Protein 6MDW (pdb70)

Radius of gyration: 16.69 Å; Cα contacts (8 Å, |Δi|>4): 439; chains: 1; bounding box: 33×32×51 Å

Solvent-accessible surface area: 10392 Å² total

InterPro domains:
  IPR006640 SprT-like [PF10263] (45-153)
  IPR006640 SprT-like [SM00731] (43-212)
  IPR006642 Rad18, zinc finger UBZ4-type [PS51908] (453-480)
  IPR006642 Rad18, zinc finger UBZ4-type [SM00734] (453-476)
  IPR044245 SprT-like domain-containing protein Spartan [PTHR21220] (28-477)
  IPR055220 Spartan-like, zinc binding domain [PF22934] (164-211)

B-factor: mean 16.67, std 11.31, range [4.57, 114.81]

Organism: Homo sapiens (NCBI:txid9606)

GO terms:
  GO:0036297 interstrand cross-link repair (P, IDA)
  GO:0070530 K63-linked polyubiquitin modification-dependent protein binding (F, IDA)
  GO:0000785 chromatin (C, IDA)
  GO:0005634 nucleus (C, IDA)
  GO:0003690 double-stranded DNA binding (F, IDA)
  GO:0003697 single-stranded DNA binding (F, IDA)
  GO:0009411 response to UV (P, IDA)
  GO:0043130 ubiquitin binding (F, IDA)
  GO:0004222 metalloendopeptidase activity (F, IDA)
  GO:0016540 protein autoprocessing (P, IDA)
  GO:0019985 translesion synthesis (P, IDA)
  GO:0031398 positive regulation of protein ubiquitination (P, IDA)
  GO:0106300 protein-DNA covalent cross-linking repair (P, IDA)
  GO:0006508 proteolysis (P, IDA)
  GO:0006974 DNA damage response (P, IDA)
  GO:0005694 chromosome (C, EXP)
  GO:0019985 translesion synthesis (P, IMP)
  GO:0005515 protein binding (F, IPI)
  GO:0005654 nucleoplasm (C, TAS)
  GO:0016607 nuclear speck (C, IDA)

Sequence (184 aa):
SLSLVVDDAASSWWELVDPTPDLQQALFVQFNDQFFWGQLLEEAAVVEEVVKKWWSSVVRRMMTTLLCCAGICCSSYEGGMCSSIRRLLSEPLLKLRRPRRKDLVETLLHEMIHAYLFVVTNNDKDREGHGPEEFFCCKKHHMMHHRRIINSLTGANNIITTVVYYHHTTFFHHDDEEVVDDEEYYRRRRHHWWWWRRCCNNGGPPCCQQHHRRPPPPYYYGYYVVRRAATTNNRREEPPSSAAHHDDYYWWWWAAEEHHQQKKTTCCGGGGTTYYIIKKIIKE

Nearest PDB structures (foldseek):
  6mdw-assembly1_A  TM=1.005E+00  e=2.752E-41  Homo sapiens
  6mdx-assembly1_A  TM=9.945E-01  e=2.384E-37  Homo sapiens
  4l7a-assembly1_A  TM=4.877E-01  e=1.587E+00  Bacteroides caccae ATCC 43185
  1uqt-assembly1_B  TM=2.048E-01  e=9.040E-01  Escherichia coli

Secondary structure (DSSP, 8-state):
-----STTTTSB-SS--HHHHHHHHHHHHSTTTTTT-EEEEESS--S-SEEEEE----EEEEEEHHHHTTSBHHHHHHHHHHHHHHHHHHHTT----SSTT-HHHHHHHHHHHHHH-----SSSS-TT--S-S----EEESSGGGGSTTTTTB---SS----TTSTTHHHHHHHT---EEE---

Foldseek 3Di:
DQAPDDPQQQPADQDDDVVVLVVVCCVPQVVVLCVQEAEDEDAQQPVDQKDWDDPLPYIYIYGYCVVPNHGRVLLVNLRVVLRVLVVSCSSVVNCPDPANCDPSSVVSQVVSCVSHVHHNDPDRPDDDVVCVQQWWKKFWPWPCLVPPDQSRMDGRDDDDDDPVDPCVVVCCVPIVTDIDTRTD

Structure (mmCIF, N/CA/C/O backbone):
data_6MDW
#
_entry.id   6MDW
#
_cell.length_a   128.422
_cell.length_b   29.553
_cell.length_c   50.242
_cell.angle_alpha   90.00
_cell.angle_beta   90.00
_cell.angle_gamma   90.00
#
_symmetry.space_group_name_H-M   'P 21 21 2'
#
loop_
_entity.id
_entity.type
_entity.pdbx_description
1 polymer 'SprT-like domain-containing protein Spartan'
2 non-polymer 'CITRATE ANION'
3 non-polymer "ADENOSINE-5'-DIPHOSPHATE"
4 non-polymer 1,2-ETHANEDIOL
5 non-polymer 'ZINC ION'
6 water water
#
loop_
_atom_site.group_PDB
_atom_site.id
_atom_site.type_symbol
_atom_site.label_atom_id
_atom_site.label_alt_id
_atom_site.label_comp_id
_atom_site.label_asym_id
_atom_site.label_entity_id
_atom_site.label_seq_id
_atom_site.pdbx_PDB_ins_code
_atom_site.Cartn_x
_atom_site.Cartn_y
_atom_site.Cartn_z
_atom_site.occupancy
_atom_site.B_iso_or_equiv
_atom_site.auth_seq_id
_atom_site.auth_comp_id
_atom_site.auth_asym_id
_atom_site.auth_atom_id
_atom_site.pdbx_PDB_model_num
ATOM 1 N N . SER A 1 8 ? 25.336 5.638 40.846 1.00 63.37 28 SER A N 1
ATOM 2 C CA . SER A 1 8 ? 25.222 4.444 39.948 1.00 45.08 28 SER A CA 1
ATOM 3 C C . SER A 1 8 ? 24.599 4.864 38.613 1.00 24.89 28 SER A C 1
ATOM 4 O O . SER A 1 8 ? 23.729 5.729 38.563 1.00 32.33 28 SER A O 1
ATOM 7 N N . LEU A 1 9 ? 25.043 4.235 37.522 1.00 24.81 29 LEU A N 1
ATOM 8 C CA . LEU A 1 9 ? 24.411 4.455 36.209 1.00 17.01 29 LEU A CA 1
ATOM 9 C C . LEU A 1 9 ? 23.347 3.382 35.925 1.00 18.03 29 LEU A C 1
ATOM 10 O O . LEU A 1 9 ? 22.786 3.365 34.849 1.00 15.41 29 LEU A O 1
ATOM 15 N N . SER A 1 10 ? 23.071 2.488 36.870 1.00 17.59 30 SER A N 1
ATOM 16 C CA . SER A 1 10 ? 22.070 1.452 36.690 1.00 16.81 30 SER A CA 1
ATOM 17 C C . SER A 1 10 ? 20.712 2.073 36.343 1.00 17.27 30 SER A C 1
ATOM 18 O O . SER A 1 10 ? 20.289 3.041 36.978 1.00 19.06 30 SER A O 1
ATOM 21 N N . LEU A 1 11 ? 20.057 1.514 35.319 1.00 14.82 31 LEU A N 1
ATOM 22 C CA . LEU A 1 11 ? 18.703 1.922 34.928 1.00 15.51 31 LEU A CA 1
ATOM 23 C C . LEU A 1 11 ? 17.635 0.909 35.358 1.00 16.17 31 LEU A C 1
ATOM 24 O O . LEU A 1 11 ? 16.450 1.222 35.287 1.00 16.95 31 LEU A O 1
ATOM 29 N N A VAL A 1 12 ? 18.060 -0.332 35.599 0.50 13.87 32 VAL A N 1
ATOM 30 N N B VAL A 1 12 ? 18.004 -0.277 35.871 0.50 14.65 32 VAL A N 1
ATOM 31 C CA A VAL A 1 12 ? 17.198 -1.355 36.063 0.50 14.13 32 VAL A CA 1
ATOM 32 C CA B VAL A 1 12 ? 17.040 -1.396 36.034 0.50 15.77 32 VAL A CA 1
ATOM 33 C C A VAL A 1 12 ? 16.899 -1.038 37.522 0.50 13.08 32 VAL A C 1
ATOM 34 C C B VAL A 1 12 ? 16.601 -1.589 37.497 0.50 17.11 32 VAL A C 1
ATOM 35 O O A VAL A 1 12 ? 17.609 -1.438 38.431 0.50 16.13 32 VAL A O 1
ATOM 36 O O B VAL A 1 12 ? 17.272 -2.252 38.282 0.50 19.47 32 VAL A O 1
ATOM 43 N N A ASP A 1 13 ? 15.850 -0.253 37.706 0.50 11.24 33 ASP A N 1
ATOM 44 N N B ASP A 1 13 ? 15.401 -1.081 37.800 0.50 13.32 33 ASP A N 1
ATOM 45 C CA A ASP A 1 13 ? 15.360 0.004 39.025 0.50 13.20 33 ASP A CA 1
ATOM 46 C CA B ASP A 1 13 ? 14.736 -1.190 39.093 0.50 15.45 33 ASP A CA 1
ATOM 47 C C A ASP A 1 13 ? 13.946 -0.574 39.124 0.50 16.94 33 ASP A C 1
ATOM 48 C C B ASP A 1 13 ? 13.305 -1.721 38.882 0.50 14.84 33 ASP A C 1
ATOM 49 O O A ASP A 1 13 ? 13.490 -1.275 38.235 0.50 14.23 33 ASP A O 1
ATOM 50 O O B ASP A 1 13 ? 12.922 -2.170 37.799 0.50 13.06 33 ASP A O 1
ATOM 59 N N A ALA A 1 14 ? 13.287 -0.267 40.239 0.50 15.84 34 ALA A N 1
ATOM 60 N N B ALA A 1 14 ? 12.473 -1.677 39.927 0.50 14.39 34 ALA A N 1
ATOM 61 C CA A ALA A 1 14 ? 11.974 -0.749 40.566 0.50 22.77 34 ALA A CA 1
ATOM 62 C CA B ALA A 1 14 ? 11.151 -2.281 39.809 0.50 16.11 34 ALA A CA 1
ATOM 63 C C A ALA A 1 14 ? 11.001 -0.583 39.394 0.50 17.58 34 ALA A C 1
ATOM 64 C C B ALA A 1 14 ? 10.330 -1.583 38.718 0.50 19.25 34 ALA A C 1
ATOM 65 O O A ALA A 1 14 ? 10.129 -1.422 39.231 0.50 16.67 34 ALA A O 1
ATOM 66 O O B ALA A 1 14 ? 9.580 -2.227 37.972 0.50 19.68 34 ALA A O 1
ATOM 69 N N A SER A 1 15 ? 11.148 0.520 38.641 0.50 15.74 35 SER A N 1
ATOM 70 N N B SER A 1 15 ? 10.459 -0.260 38.624 0.50 12.00 35 SER A N 1
ATOM 71 C CA A SER A 1 15 ? 10.102 1.071 37.770 0.50 12.12 35 SER A CA 1
ATOM 72 C CA B SER A 1 15 ? 9.611 0.481 37.731 0.50 10.58 35 SER A CA 1
ATOM 73 C C A SER A 1 15 ? 10.392 0.816 36.285 0.50 10.48 35 SER A C 1
ATOM 74 C C B SER A 1 15 ? 10.068 0.292 36.279 0.50 10.16 35 SER A C 1
ATOM 75 O O A SER A 1 15 ? 9.629 1.246 35.429 0.50 9.82 35 SER A O 1
ATOM 76 O O B SER A 1 15 ? 9.286 0.528 35.368 0.50 8.26 35 SER A O 1
ATOM 81 N N A TRP A 1 16 ? 11.445 0.057 36.004 0.50 12.11 36 TRP A N 1
ATOM 82 N N B TRP A 1 16 ? 11.308 -0.165 36.086 0.50 9.97 36 TRP A N 1
ATOM 83 C CA A TRP A 1 16 ? 11.894 -0.250 34.622 0.50 10.36 36 TRP A CA 1
ATOM 84 C CA B TRP A 1 16 ? 11.899 -0.336 34.731 0.50 11.06 36 TRP A CA 1
ATOM 85 C C A TRP A 1 16 ? 10.843 -1.031 33.813 0.50 14.97 36 TRP A C 1
ATOM 86 C C B TRP A 1 16 ? 10.901 -1.064 33.832 0.50 13.82 36 TRP A C 1
ATOM 87 O O A TRP A 1 16 ? 10.611 -0.717 32.615 0.50 10.58 36 TRP 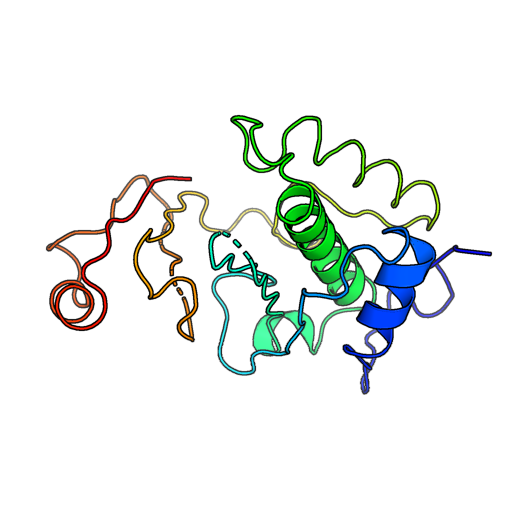A O 1
ATOM 88 O O B TRP A 1 16 ? 10.752 -0.719 32.636 0.50 13.05 36 TRP A O 1
ATOM 109 N N . GLU A 1 17 ? 10.180 -2.028 34.418 1.00 12.60 37 GLU A N 1
ATOM 110 C CA . GLU A 1 17 ? 9.235 -2.899 33.713 1.00 13.24 37 GLU A CA 1
ATOM 111 C C . GLU A 1 17 ? 7.813 -2.300 33.630 1.00 11.88 37 GLU A C 1
ATOM 112 O O . GLU A 1 17 ? 6.881 -2.957 33.118 1.00 14.99 37 GLU A O 1
ATOM 118 N N . LEU A 1 18 ? 7.614 -1.075 34.144 1.00 11.94 38 LEU A N 1
ATOM 119 C CA . LEU A 1 18 ? 6.299 -0.459 34.269 1.00 13.12 38 LEU A CA 1
ATOM 120 C C . LEU A 1 18 ? 6.164 0.733 33.330 1.00 11.79 38 LEU A C 1
ATOM 121 O O . LEU A 1 18 ? 7.119 1.435 33.036 1.00 11.26 38 LEU A O 1
ATOM 126 N N . VAL A 1 19 ? 4.922 0.962 32.893 1.00 13.34 39 VAL A N 1
ATOM 127 C CA . VAL A 1 19 ? 4.592 2.132 32.115 1.00 12.94 39 VAL A CA 1
ATOM 128 C C . VAL A 1 19 ? 4.836 3.403 32.936 1.00 17.89 39 VAL A C 1
ATOM 129 O O . VAL A 1 19 ? 4.571 3.450 34.146 1.00 21.61 39 VAL A O 1
ATOM 133 N N . ASP A 1 20 ? 5.403 4.413 32.271 1.00 17.14 40 ASP A N 1
ATOM 134 C CA . ASP A 1 20 ? 5.532 5.767 32.806 1.00 20.29 40 ASP A CA 1
ATOM 135 C C . ASP A 1 20 ? 4.464 6.646 32.161 1.00 18.42 40 ASP A C 1
ATOM 136 O O . ASP A 1 20 ? 4.553 6.936 30.968 1.00 22.91 40 ASP A O 1
ATOM 141 N N . PRO A 1 21 ? 3.443 7.099 32.925 1.00 24.76 41 PRO A N 1
ATOM 142 C CA . PRO A 1 21 ? 2.380 7.929 32.366 1.00 34.36 41 PRO A CA 1
ATOM 143 C C . PRO A 1 21 ? 2.883 9.308 31.917 1.00 29.53 41 PRO A C 1
ATOM 144 O O . PRO A 1 21 ? 2.302 9.886 31.000 1.00 28.78 41 PRO A O 1
ATOM 148 N N . THR A 1 22 ? 3.974 9.797 32.525 1.00 23.19 42 THR A N 1
ATOM 149 C CA . THR A 1 22 ? 4.481 11.136 32.227 1.00 20.94 42 THR A CA 1
ATOM 150 C C . THR A 1 22 ? 5.985 11.107 31.953 1.00 19.61 42 THR A C 1
ATOM 151 O O . THR A 1 22 ? 6.791 11.679 32.680 1.00 21.04 42 THR A O 1
ATOM 155 N N . PRO A 1 23 ? 6.425 10.450 30.866 1.00 16.81 43 PRO A N 1
ATOM 156 C CA . PRO A 1 23 ? 7.847 10.447 30.530 1.00 16.03 43 PRO A CA 1
ATOM 157 C C . PRO A 1 23 ? 8.317 11.859 30.151 1.00 14.80 43 PRO A C 1
ATOM 158 O O . PRO A 1 23 ? 7.545 12.686 29.638 1.00 20.25 43 PRO A O 1
ATOM 162 N N . ASP A 1 24 ? 9.588 12.140 30.435 1.00 14.64 44 ASP A N 1
ATOM 163 C CA . ASP A 1 24 ? 10.214 13.391 30.101 1.00 14.13 44 ASP A CA 1
ATOM 164 C C . ASP A 1 24 ? 11.314 13.079 29.088 1.00 14.01 44 ASP A C 1
ATOM 165 O O . ASP A 1 24 ? 12.467 12.857 29.457 1.00 13.37 44 ASP A O 1
ATOM 170 N N . LEU A 1 25 ? 10.931 12.987 27.818 1.00 11.53 45 LEU A N 1
ATOM 171 C CA . LEU A 1 25 ? 11.865 12.568 26.756 1.00 11.32 45 LEU A CA 1
ATOM 172 C C . LEU A 1 25 ? 13.076 13.505 26.692 1.00 12.95 45 LEU A C 1
ATOM 173 O O . LEU A 1 25 ? 14.213 13.045 26.512 1.00 11.61 45 LEU A O 1
ATOM 178 N N . GLN A 1 26 ? 12.882 14.817 26.847 1.00 11.59 46 GLN A N 1
ATOM 179 C CA A GLN A 1 26 ? 13.988 15.780 26.784 0.50 13.67 46 GLN A CA 1
ATOM 180 C CA B GLN A 1 26 ? 14.013 15.744 26.748 0.50 13.08 46 GLN A CA 1
ATOM 181 C C . GLN A 1 26 ? 14.963 15.502 27.931 1.00 11.38 46 GLN A C 1
ATOM 182 O O . GLN A 1 26 ? 16.208 15.455 27.730 1.00 13.07 46 GLN A O 1
ATOM 193 N N . ALA A 1 27 ? 14.430 15.299 29.135 1.00 10.89 47 ALA A N 1
ATOM 194 C CA . ALA A 1 27 ? 15.280 15.017 30.301 1.00 13.62 47 ALA A CA 1
ATOM 195 C C . ALA A 1 27 ? 16.094 13.743 30.079 1.00 12.46 47 ALA A C 1
ATOM 196 O O . ALA A 1 27 ? 17.294 13.721 30.437 1.00 12.36 47 ALA A O 1
ATOM 198 N N . LEU A 1 28 ? 15.471 12.690 29.516 1.00 9.98 48 LEU A N 1
ATOM 199 C CA . LEU A 1 28 ? 16.172 11.431 29.284 1.00 9.42 48 LEU A CA 1
ATOM 200 C C . LEU A 1 28 ? 17.312 11.663 28.299 1.00 12.24 48 LEU A C 1
ATOM 201 O O . LEU A 1 28 ? 18.425 11.144 28.480 1.00 10.81 48 LEU A O 1
ATOM 206 N N . PHE A 1 29 ? 17.024 12.396 27.227 1.00 9.64 49 PHE A N 1
ATOM 207 C CA . PHE A 1 29 ? 18.031 12.691 26.239 1.00 9.86 49 PHE A CA 1
ATOM 208 C C . PHE A 1 29 ? 19.214 13.405 26.903 1.00 11.12 49 PHE A C 1
ATOM 209 O O . PHE A 1 29 ? 20.364 13.006 26.708 1.00 12.00 49 PHE A O 1
ATOM 217 N N . VAL A 1 30 ? 18.934 14.447 27.699 1.00 9.99 50 VAL A N 1
ATOM 218 C CA . VAL A 1 30 ? 20.001 15.221 28.301 1.00 12.63 50 VAL A CA 1
ATOM 219 C C . VAL A 1 30 ? 20.833 14.313 29.217 1.00 11.14 50 VAL A C 1
ATOM 220 O O . VAL A 1 30 ? 22.095 14.308 29.190 1.00 10.40 50 VAL A O 1
ATOM 224 N N . GLN A 1 31 ? 20.158 13.492 30.003 1.00 9.82 51 GLN A N 1
ATOM 225 C CA . GLN A 1 31 ? 20.791 12.584 30.919 1.00 10.06 51 GLN A CA 1
ATOM 226 C C . GLN A 1 31 ? 21.703 11.618 30.154 1.00 10.44 51 GLN A C 1
ATOM 227 O O . GLN A 1 31 ? 22.868 11.415 30.486 1.00 10.81 51 GLN A O 1
ATOM 233 N N . PHE A 1 32 ? 21.185 11.024 29.072 1.00 8.67 52 PHE A N 1
ATOM 234 C CA . PHE A 1 32 ? 21.927 9.975 28.387 1.00 8.72 52 PHE A CA 1
ATOM 235 C C . PHE A 1 32 ? 23.076 10.542 27.566 1.00 8.31 52 PHE A C 1
ATOM 236 O O . PHE A 1 32 ? 24.113 9.907 27.446 1.00 8.72 52 PHE A O 1
ATOM 244 N N . ASN A 1 33 ? 22.927 11.747 27.012 1.00 9.26 53 ASN A N 1
ATOM 245 C CA . ASN A 1 33 ? 24.014 12.404 26.327 1.00 8.64 53 ASN A CA 1
ATOM 246 C C . ASN A 1 33 ? 25.187 12.572 27.297 1.00 8.54 53 ASN A C 1
ATOM 247 O O . ASN A 1 33 ? 26.345 12.213 26.980 1.00 9.89 53 ASN A O 1
ATOM 252 N N . ASP A 1 34 ? 24.854 12.996 28.516 1.00 9.31 54 ASP A N 1
ATOM 253 C CA . ASP A 1 34 ? 25.869 13.255 29.565 1.00 12.65 54 ASP A CA 1
ATOM 254 C C . ASP A 1 34 ? 26.482 11.935 30.064 1.00 12.20 54 ASP A C 1
ATOM 255 O O . ASP A 1 34 ? 27.715 11.804 30.246 1.00 13.74 54 ASP A O 1
ATOM 260 N N . GLN A 1 35 ? 25.646 10.947 30.355 1.00 9.56 55 GLN A N 1
ATOM 261 C CA . GLN A 1 35 ? 26.091 9.736 31.053 1.00 10.56 55 GLN A CA 1
ATOM 262 C C . GLN A 1 35 ? 26.743 8.715 30.118 1.00 10.58 55 GLN A C 1
ATOM 263 O O . GLN A 1 35 ? 27.630 7.986 30.592 1.00 12.03 55 GLN A O 1
ATOM 269 N N . PHE A 1 36 ? 26.320 8.643 28.840 1.00 8.86 56 PHE A N 1
ATOM 270 C CA . PHE A 1 36 ? 26.700 7.556 27.973 1.00 9.57 56 PHE A CA 1
ATOM 271 C C . PHE A 1 36 ? 27.366 8.004 26.684 1.00 7.55 56 PHE A C 1
ATOM 272 O O . PHE A 1 36 ? 27.946 7.125 26.033 1.00 10.18 56 PHE A O 1
ATOM 280 N N . PHE A 1 37 ? 27.326 9.289 26.290 1.00 6.81 57 PHE A N 1
ATOM 281 C CA . PHE A 1 37 ? 27.841 9.722 25.000 1.00 6.77 57 PHE A CA 1
ATOM 282 C C . PHE A 1 37 ? 28.783 10.914 25.129 1.00 7.20 57 PHE A C 1
ATOM 283 O O . PHE A 1 37 ? 29.053 11.585 24.168 1.00 7.56 57 PHE A O 1
ATOM 291 N N . TRP A 1 38 ? 29.340 11.067 26.335 1.00 9.00 58 TRP A N 1
ATOM 292 C CA . TRP A 1 38 ? 30.445 12.023 26.632 1.00 8.83 58 TRP A CA 1
ATOM 293 C C . TRP A 1 38 ? 30.081 13.466 26.236 1.00 7.95 58 TRP A C 1
ATOM 294 O O . TRP A 1 38 ? 30.958 14.283 25.909 1.00 10.04 58 TRP A O 1
ATOM 305 N N . GLY A 1 39 ? 28.779 13.798 26.214 1.00 8.36 59 GLY A N 1
ATOM 306 C CA . GLY A 1 39 ? 28.305 15.130 25.865 1.00 9.98 59 GLY A CA 1
ATOM 307 C C . GLY A 1 39 ? 28.277 15.394 24.367 1.00 11.57 59 GLY A C 1
ATOM 308 O O . GLY A 1 39 ? 27.902 16.497 23.944 1.00 16.56 59 GLY A O 1
ATOM 309 N N . GLN A 1 40 ? 28.648 14.426 23.527 1.00 9.76 60 GLN A N 1
ATOM 310 C CA . GLN A 1 40 ? 28.904 14.668 22.122 1.00 9.98 60 GLN A CA 1
ATOM 311 C C . GLN A 1 40 ? 27.644 14.832 21.248 1.00 11.94 60 GLN A C 1
ATOM 312 O O . GLN A 1 40 ? 27.782 15.190 20.092 1.00 13.25 60 GLN A O 1
ATOM 318 N N A LEU A 1 41 ? 26.443 14.702 21.804 0.50 11.51 61 LEU A N 1
ATOM 319 N N B LEU A 1 41 ? 26.477 14.473 21.802 0.50 9.59 61 LEU A N 1
ATOM 320 C CA A LEU A 1 41 ? 25.228 14.748 20.945 0.50 10.73 61 LEU A CA 1
ATOM 321 C CA B LEU A 1 41 ? 25.164 14.536 21.097 0.50 9.76 61 LEU A CA 1
ATOM 322 C C A LEU A 1 41 ? 24.545 16.121 20.987 0.50 16.38 61 LEU A C 1
ATOM 323 C C B LEU A 1 41 ? 24.389 15.782 21.535 0.50 10.86 61 LEU A C 1
ATOM 324 O O A LEU A 1 41 ? 23.342 16.208 20.806 0.50 12.91 61 LEU A O 1
ATOM 325 O O B LEU A 1 41 ? 23.164 15.837 21.423 0.50 8.92 61 LEU A O 1
ATOM 334 N N A GLU A 1 42 ? 25.317 17.193 21.142 0.50 17.38 62 GLU A N 1
ATOM 335 N N B GLU A 1 42 ? 25.121 16.807 21.973 0.50 8.60 62 GLU A N 1
ATOM 336 C CA A GLU A 1 42 ? 24.724 18.526 21.343 0.50 23.93 62 GLU A CA 1
ATOM 337 C CA B GLU A 1 42 ? 24.521 18.049 22.474 0.50 9.89 62 GLU A CA 1
ATOM 338 C C A GLU A 1 42 ? 23.801 18.880 20.163 0.50 20.16 62 GLU A C 1
ATOM 339 C C B GLU A 1 42 ? 23.530 18.626 21.454 0.50 9.55 62 GLU A C 1
ATOM 340 O O A GLU A 1 42 ? 22.685 19.366 20.372 0.50 24.84 62 GLU A O 1
ATOM 341 O O B GLU A 1 42 ? 22.452 19.096 21.871 0.50 14.13 62 GLU A O 1
ATOM 352 N N A ALA A 1 43 ? 24.267 18.607 18.939 0.50 16.65 63 ALA A N 1
ATOM 353 N N B ALA A 1 43 ? 23.898 18.640 20.163 0.50 9.62 63 ALA A N 1
ATOM 354 C CA A ALA A 1 43 ? 23.632 19.037 17.673 0.50 23.55 63 ALA A CA 1
ATOM 355 C CA B ALA A 1 43 ? 23.156 19.344 19.108 0.50 10.56 63 ALA A CA 1
ATOM 356 C C A ALA A 1 43 ? 22.375 18.208 17.366 0.50 14.39 63 ALA A C 1
ATOM 357 C C B ALA A 1 43 ? 22.089 18.443 18.457 0.50 10.63 63 ALA A C 1
ATOM 358 O O A ALA A 1 43 ? 21.568 18.590 16.539 0.50 21.46 63 ALA A O 1
ATOM 359 O O B ALA A 1 43 ? 21.395 18.888 17.539 0.50 15.87 63 ALA A O 1
ATOM 362 N N A VAL A 1 44 ? 22.259 17.053 18.029 0.50 11.74 64 VAL A N 1
ATOM 363 N N B VAL A 1 44 ? 21.884 17.211 18.947 0.50 10.00 64 VAL A N 1
ATOM 364 C CA A VAL A 1 44 ? 21.166 16.116 17.870 0.50 11.61 64 VAL A CA 1
ATOM 365 C CA B VAL A 1 44 ? 20.880 16.312 18.324 0.50 9.66 64 VAL A CA 1
ATOM 366 C C A VAL A 1 44 ? 19.963 16.633 18.657 0.50 13.01 64 VAL A C 1
ATOM 367 C C B VAL A 1 44 ? 19.472 16.702 18.793 0.50 10.71 64 VAL A C 1
ATOM 368 O O A VAL A 1 44 ? 20.111 17.191 19.724 0.50 14.59 64 VAL A O 1
ATOM 369 O O B VAL A 1 44 ? 19.220 16.911 19.984 0.50 10.84 64 VAL A O 1
ATOM 376 N N A GLU A 1 45 ? 18.779 16.474 18.073 0.50 11.15 65 GLU A N 1
ATOM 377 N N B GLU A 1 45 ? 18.548 16.764 17.831 0.50 11.57 65 GLU A N 1
ATOM 378 C CA A GLU A 1 45 ? 17.525 16.814 18.714 0.50 10.50 65 GLU A CA 1
ATOM 379 C CA B GLU A 1 45 ? 17.141 17.093 18.095 0.50 8.87 65 GLU A CA 1
ATOM 380 C C A GLU A 1 45 ? 16.662 15.551 18.776 0.50 11.44 65 GLU A C 1
ATOM 381 C C B GLU A 1 45 ? 16.313 15.809 18.226 0.50 8.20 65 GLU A C 1
ATOM 382 O O A GLU A 1 45 ? 16.816 14.649 17.950 0.50 12.59 65 GLU A O 1
ATOM 383 O O B GLU A 1 45 ? 16.156 15.072 17.272 0.50 7.30 65 GLU A O 1
ATOM 394 N N A VAL A 1 46 ? 15.765 15.506 19.758 0.50 10.60 66 VAL A N 1
ATOM 395 N N B VAL A 1 46 ? 15.826 15.536 19.434 0.50 7.16 66 VAL A N 1
ATOM 396 C CA A VAL A 1 46 ? 14.911 14.368 19.968 0.50 8.79 66 VAL A CA 1
ATOM 397 C CA B VAL A 1 46 ? 14.963 14.397 19.664 0.50 9.64 66 VAL A CA 1
ATOM 398 C C A VAL A 1 46 ? 13.466 14.831 20.170 0.50 8.50 66 VAL A C 1
ATOM 399 C C B VAL A 1 46 ? 13.548 14.895 19.993 0.50 7.70 66 VAL A C 1
ATOM 400 O O A VAL A 1 46 ? 13.183 15.658 21.059 0.50 10.71 66 VAL A O 1
ATOM 401 O O B VAL A 1 46 ? 13.359 15.872 20.703 0.50 8.42 66 VAL A O 1
ATOM 408 N N . LYS A 1 47 ? 12.544 14.239 19.394 1.00 8.21 67 LYS A N 1
ATOM 409 C CA A LYS A 1 47 ? 11.139 14.613 19.439 0.50 9.66 67 LYS A CA 1
ATOM 410 C CA B LYS A 1 47 ? 11.157 14.581 19.633 0.50 8.75 67 LYS A CA 1
ATOM 411 C C . LYS A 1 47 ? 10.249 13.362 19.460 1.00 8.26 67 LYS A C 1
ATOM 412 O O . LYS A 1 47 ? 10.606 12.346 18.826 1.00 8.95 67 LYS A O 1
ATOM 423 N N A TRP A 1 48 ? 9.136 13.438 20.213 0.50 8.11 68 TRP A N 1
ATOM 424 N N B TRP A 1 48 ? 9.041 13.469 20.000 0.50 8.38 68 TRP A N 1
ATOM 425 C CA A TRP A 1 48 ? 7.980 12.547 20.033 0.50 9.61 68 TRP A CA 1
ATOM 426 C CA B TRP A 1 48 ? 8.002 12.519 19.663 0.50 8.08 68 TRP A CA 1
ATOM 427 C C A TRP A 1 48 ? 7.321 12.809 18.681 0.50 7.91 68 TRP A C 1
ATOM 428 C C B TRP A 1 48 ? 7.559 12.698 18.202 0.50 6.50 68 TRP A C 1
ATOM 429 O O A TRP A 1 48 ? 7.197 13.968 18.251 0.50 7.62 68 TRP A O 1
ATOM 430 O O B TRP A 1 48 ? 7.531 13.815 17.666 0.50 9.31 68 TRP A O 1
ATOM 451 N N A SER A 1 49 ? 6.793 11.740 18.078 0.50 7.23 69 SER A N 1
ATOM 452 N N B SER A 1 49 ? 7.215 11.579 17.558 0.50 6.34 69 SER A N 1
ATOM 453 C CA A SER A 1 49 ? 5.885 11.835 16.942 0.50 7.86 69 SER A CA 1
ATOM 454 C CA B SER A 1 49 ? 6.422 11.563 16.333 0.50 6.04 69 SER A CA 1
ATOM 455 C C A SER A 1 49 ? 4.552 11.253 17.393 0.50 10.74 69 SER A C 1
ATOM 456 C C B SER A 1 49 ? 4.998 11.080 16.632 0.50 5.73 69 SER A C 1
ATOM 457 O O A SER A 1 49 ? 4.535 10.159 17.923 0.50 9.62 69 SER A O 1
ATOM 458 O O B SER A 1 49 ? 4.819 9.990 17.165 0.50 5.39 69 SER A O 1
ATOM 463 N N A VAL A 1 50 ? 3.455 11.998 17.220 0.50 10.31 70 VAL A N 1
ATOM 464 N N B VAL A 1 50 ? 3.977 11.856 16.235 0.50 5.86 70 VAL A N 1
ATOM 465 C CA A VAL A 1 50 ? 2.143 11.416 17.518 0.50 11.59 70 VAL A CA 1
ATOM 466 C CA B VAL A 1 50 ? 2.565 11.478 16.511 0.50 8.26 70 VAL A CA 1
ATOM 467 C C A VAL A 1 50 ? 1.635 10.727 16.254 0.50 12.05 70 VAL A C 1
ATOM 468 C C B VAL A 1 50 ? 1.991 10.605 15.384 0.50 9.22 70 VAL A C 1
ATOM 469 O O A VAL A 1 50 ? 0.729 9.887 16.338 0.50 13.32 70 VAL A O 1
ATOM 470 O O B VAL A 1 50 ? 1.075 9.848 15.685 0.50 12.15 70 VAL A O 1
ATOM 477 N N A ARG A 1 51 ? 2.351 10.767 15.146 0.50 13.07 71 ARG A N 1
ATOM 478 N N B ARG A 1 51 ? 2.584 10.605 14.194 0.50 10.22 71 ARG A N 1
ATOM 479 C CA A ARG A 1 51 ? 1.833 10.302 13.867 0.50 14.15 71 ARG A CA 1
ATOM 480 C CA B ARG A 1 51 ? 2.022 9.702 13.171 0.50 11.55 71 ARG A CA 1
ATOM 481 C C A ARG A 1 51 ? 2.504 8.981 13.415 0.50 14.03 71 ARG A C 1
ATOM 482 C C B ARG A 1 51 ? 2.937 8.517 12.825 0.50 12.47 71 ARG A C 1
ATOM 483 O O A ARG A 1 51 ? 1.887 8.202 12.691 0.50 14.82 71 ARG A O 1
ATOM 484 O O B ARG A 1 51 ? 2.507 7.606 12.141 0.50 10.91 71 ARG A O 1
ATOM 499 N N A MET A 1 52 ? 3.753 8.704 13.831 0.50 12.21 72 MET A N 1
ATOM 500 N N B MET A 1 52 ? 4.195 8.519 13.280 0.50 10.12 72 MET A N 1
ATOM 501 C CA A MET A 1 52 ? 4.595 7.633 13.191 0.50 9.18 72 MET A CA 1
ATOM 502 C CA B MET A 1 52 ? 5.029 7.348 13.048 0.50 12.55 72 MET A CA 1
ATOM 503 C C A MET A 1 52 ? 4.258 6.219 13.714 0.50 11.85 72 MET A C 1
ATOM 504 C C B MET A 1 52 ? 4.400 6.198 13.841 0.50 15.31 72 MET A C 1
ATOM 505 O O A MET A 1 52 ? 3.934 6.080 14.919 0.50 14.18 72 MET A O 1
ATOM 506 O O B MET A 1 52 ? 4.541 6.101 15.064 0.50 12.82 72 MET A O 1
ATOM 515 N N A THR A 1 53 ? 4.381 5.183 12.844 0.50 9.15 73 THR A N 1
ATOM 516 N N B THR A 1 53 ? 3.574 5.420 13.144 0.50 15.47 73 THR A N 1
ATOM 517 C CA A THR A 1 53 ? 4.092 3.754 13.236 0.50 8.28 73 THR A CA 1
ATOM 518 C CA B THR A 1 53 ? 3.142 4.120 13.619 0.50 15.17 73 THR A CA 1
ATOM 519 C C A THR A 1 53 ? 5.011 2.719 12.541 0.50 9.07 73 THR A C 1
ATOM 520 C C B THR A 1 53 ? 3.971 3.044 12.915 0.50 12.86 73 THR A C 1
ATOM 521 O O A THR A 1 53 ? 4.945 1.569 12.945 0.50 10.77 73 THR A O 1
ATOM 522 O O B THR A 1 53 ? 3.863 1.862 13.237 0.50 16.80 73 THR A O 1
ATOM 529 N N A LEU A 1 54 ? 5.740 3.076 11.457 0.50 10.85 74 LEU A N 1
ATOM 530 N N B LEU A 1 54 ? 4.745 3.469 11.854 0.50 13.99 74 LEU A N 1
ATOM 531 C CA A LEU A 1 54 ? 6.524 1.988 10.801 0.50 10.08 74 LEU A CA 1
ATOM 532 C CA B LEU A 1 54 ? 5.458 2.485 11.027 0.50 12.52 74 LEU A CA 1
ATOM 533 C C A LEU A 1 54 ? 7.724 1.570 11.658 0.50 10.20 74 LEU A C 1
ATOM 534 C C B LEU A 1 54 ? 6.736 1.985 11.731 0.50 16.57 74 LEU A C 1
ATOM 535 O O A LEU A 1 54 ? 8.227 0.450 11.533 0.50 9.97 74 LEU A O 1
ATOM 536 O O B LEU A 1 54 ? 7.173 0.864 11.497 0.50 14.72 74 LEU A O 1
ATOM 545 N N A CYS A 1 55 ? 8.183 2.488 12.513 0.50 9.44 75 CYS A N 1
ATOM 546 N N B CYS A 1 55 ? 7.305 2.799 12.629 0.50 12.66 75 CYS A N 1
ATOM 547 C CA A CYS A 1 55 ? 9.346 2.285 13.348 0.50 9.42 75 CYS A CA 1
ATOM 548 C CA B CYS A 1 55 ? 8.559 2.477 13.324 0.50 13.02 75 CYS A CA 1
ATOM 549 C C A CYS A 1 55 ? 9.012 2.874 14.722 0.50 11.21 75 CYS A C 1
ATOM 550 C C B CYS A 1 55 ? 8.467 2.923 14.791 0.50 12.15 75 CYS A C 1
ATOM 551 O O A CYS A 1 55 ? 8.384 3.905 14.807 0.50 9.88 75 CYS A O 1
ATOM 552 O O B CYS A 1 55 ? 7.712 3.879 15.042 0.50 13.43 75 CYS A O 1
ATOM 557 N N A ALA A 1 56 ? 9.435 2.204 15.786 0.50 12.70 76 ALA A N 1
ATOM 558 N N B ALA A 1 56 ? 9.258 2.306 15.696 0.50 14.35 76 ALA A N 1
ATOM 559 C CA . ALA A 1 56 ? 9.323 2.746 17.124 1.00 11.69 76 ALA A CA 1
ATOM 560 C C . ALA A 1 56 ? 10.243 3.963 17.275 1.00 10.58 76 ALA A C 1
ATOM 561 O O A ALA A 1 56 ? 9.967 4.861 18.062 0.50 8.91 76 ALA A O 1
ATOM 562 O O B ALA A 1 56 ? 9.970 4.859 18.066 0.50 8.80 76 ALA A O 1
ATOM 564 N N . GLY A 1 57 ? 11.358 3.941 16.556 1.00 9.50 77 GLY A N 1
ATOM 565 C CA . GLY A 1 57 ? 12.365 4.984 16.589 1.00 10.41 77 GLY A CA 1
ATOM 566 C C . GLY A 1 57 ? 13.017 5.119 15.221 1.00 11.22 77 GLY A C 1
ATOM 567 O O . GLY A 1 57 ? 13.187 4.108 14.521 1.00 12.25 77 GLY A O 1
ATOM 568 N N . ILE A 1 58 ? 13.387 6.353 14.858 1.00 8.93 78 ILE A N 1
ATOM 569 C CA . ILE A 1 58 ? 14.173 6.614 13.682 1.00 8.75 78 ILE A CA 1
ATOM 570 C C . ILE A 1 58 ? 15.201 7.715 13.970 1.00 10.66 78 ILE A C 1
ATOM 571 O O . ILE A 1 58 ? 15.067 8.503 14.918 1.00 9.75 78 ILE A O 1
ATOM 576 N N A CYS A 1 59 ? 16.213 7.799 13.106 0.50 9.22 79 CYS A N 1
ATOM 577 N N B CYS A 1 59 ? 16.260 7.690 13.161 0.50 13.34 79 CYS A N 1
ATOM 578 C CA A CYS A 1 59 ? 17.050 8.967 12.942 0.50 9.45 79 CYS A CA 1
ATOM 579 C CA B CYS A 1 59 ? 17.355 8.617 13.143 0.50 14.22 79 CYS A CA 1
ATOM 580 C C A CYS A 1 59 ? 16.905 9.534 11.525 0.50 9.19 79 CYS A C 1
ATOM 581 C C B CYS A 1 59 ? 17.485 9.132 11.704 0.50 20.11 79 CYS A C 1
ATOM 582 O O A CYS A 1 59 ? 16.687 8.809 10.573 0.50 8.42 79 CYS A O 1
ATOM 583 O O B CYS A 1 59 ? 17.559 8.327 10.776 0.50 19.11 79 CYS A O 1
ATOM 588 N N A SER A 1 60 ? 17.108 10.840 11.395 0.50 13.21 80 SER A N 1
ATOM 589 N N B SER A 1 60 ? 17.460 10.459 11.538 0.50 13.86 80 SER A N 1
ATOM 590 C CA A SER A 1 60 ? 17.362 11.404 10.086 0.50 13.82 80 SER A CA 1
ATOM 591 C CA B SER A 1 60 ? 17.547 11.126 10.234 0.50 19.37 80 SER A CA 1
ATOM 592 C C A SER A 1 60 ? 18.641 12.234 10.181 0.50 17.77 80 SER A C 1
ATOM 593 C C B SER A 1 60 ? 18.756 12.058 10.264 0.50 18.80 80 SER A C 1
ATOM 594 O O A SER A 1 60 ? 18.860 12.922 11.173 0.50 17.18 80 SER A O 1
ATOM 595 O O B SER A 1 60 ? 19.026 12.675 11.284 0.50 17.57 80 SER A O 1
ATOM 600 N N . TYR A 1 61 ? 19.477 12.135 9.144 1.00 20.29 81 TYR A N 1
ATOM 601 C CA . TYR A 1 61 ? 20.770 12.808 9.114 1.00 19.71 81 TYR A CA 1
ATOM 602 C C . TYR A 1 61 ? 20.797 13.758 7.919 1.00 37.45 81 TYR A C 1
ATOM 603 O O . TYR A 1 61 ? 20.560 13.314 6.801 1.00 35.45 81 TYR A O 1
ATOM 612 N N . GLU A 1 62 ? 21.080 15.041 8.173 1.00 43.03 82 GLU A N 1
ATOM 613 C CA . GLU A 1 62 ? 21.136 16.054 7.107 1.00 67.94 82 GLU A CA 1
ATOM 614 C C . GLU A 1 62 ? 22.402 15.858 6.258 1.00 69.46 82 GLU A C 1
ATOM 615 O O . GLU A 1 62 ? 22.457 16.310 5.112 1.00 89.67 82 GLU A O 1
ATOM 621 N N . GLY A 1 63 ? 23.411 15.186 6.825 1.00 59.11 83 GLY A N 1
ATOM 622 C CA . GLY A 1 63 ? 24.624 14.812 6.103 1.00 72.16 83 GLY A CA 1
ATOM 623 C C . GLY A 1 63 ? 25.629 15.950 6.064 1.00 79.56 83 GLY A C 1
ATOM 624 O O . GLY A 1 63 ? 26.767 15.799 6.511 1.00 66.23 83 GLY A O 1
ATOM 625 N N . GLY A 1 66 ? 26.559 17.126 9.936 1.00 70.42 86 GLY A N 1
ATOM 626 C CA . GLY A 1 66 ? 25.503 18.131 10.015 1.00 64.09 86 GLY A CA 1
ATOM 627 C C . GLY A 1 66 ? 24.576 17.894 11.198 1.00 63.91 86 GLY A C 1
ATOM 628 O O . GLY A 1 66 ? 25.007 17.429 12.263 1.00 48.70 86 GLY A O 1
ATOM 629 N N . MET A 1 67 ? 23.292 18.224 11.010 1.00 56.49 87 MET A N 1
ATOM 630 C CA . MET A 1 67 ? 22.269 18.071 12.046 1.00 39.93 87 MET A CA 1
ATOM 631 C C . MET A 1 67 ? 21.665 16.658 11.977 1.00 33.09 87 MET A C 1
ATOM 632 O O . MET A 1 67 ? 21.370 16.144 10.904 1.00 30.72 87 MET A O 1
ATOM 637 N N . CYS A 1 68 ? 21.492 16.043 13.150 1.00 18.75 88 CYS A N 1
ATOM 638 C CA . CYS A 1 68 ? 20.886 14.725 13.291 1.00 17.00 88 CYS A CA 1
ATOM 639 C C . CYS A 1 68 ? 19.615 14.857 14.140 1.00 14.29 88 CYS A C 1
ATOM 640 O O . CYS A 1 68 ? 19.595 15.5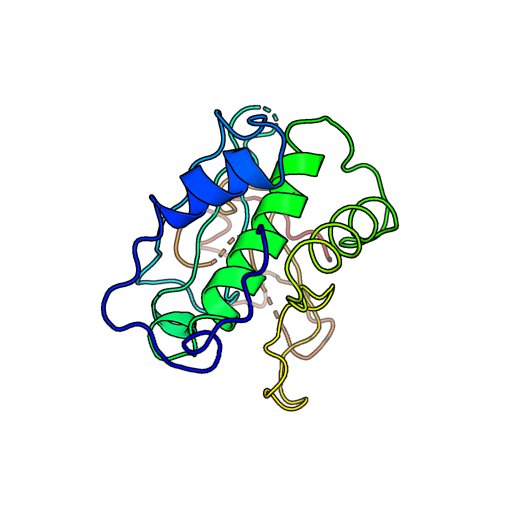93 15.138 1.00 14.80 88 CYS A O 1
ATOM 643 N N . SER A 1 69 ? 18.536 14.183 13.707 1.00 12.19 89 SER A N 1
ATOM 644 C CA A SER A 1 69 ? 17.228 14.211 14.360 0.50 13.66 89 SER A CA 1
ATOM 645 C CA B SER A 1 69 ? 17.267 14.208 14.406 0.50 14.59 89 SER A CA 1
ATOM 646 C C . SER A 1 69 ? 16.861 12.778 14.767 1.00 12.36 89 SER A C 1
ATOM 647 O O . SER A 1 69 ? 17.118 11.844 13.988 1.00 17.24 89 SER A O 1
ATOM 652 N N . ILE A 1 70 ? 16.279 12.621 15.955 1.00 8.98 90 ILE A N 1
ATOM 653 C CA . ILE A 1 70 ? 15.709 11.353 16.390 1.00 8.04 90 ILE A CA 1
ATOM 654 C C . ILE A 1 70 ? 14.220 11.581 16.621 1.00 8.50 90 ILE A C 1
ATOM 655 O O . ILE A 1 70 ? 13.833 12.600 17.211 1.00 7.56 90 ILE A O 1
ATOM 660 N N . ARG A 1 71 ? 13.394 10.604 16.212 1.00 8.74 91 ARG A N 1
ATOM 661 C CA A ARG A 1 71 ? 11.974 10.598 16.425 0.50 9.45 91 ARG A CA 1
ATOM 662 C CA B ARG A 1 71 ? 11.979 10.628 16.504 0.50 8.18 91 ARG A CA 1
ATOM 663 C C . ARG A 1 71 ? 11.576 9.291 17.108 1.00 9.09 91 ARG A C 1
ATOM 664 O O . ARG A 1 71 ? 12.087 8.242 16.674 1.00 9.57 91 ARG A O 1
ATOM 679 N N . LEU A 1 72 ? 10.724 9.393 18.125 1.00 8.59 92 LEU A N 1
ATOM 680 C CA A LEU A 1 72 ? 10.188 8.255 18.867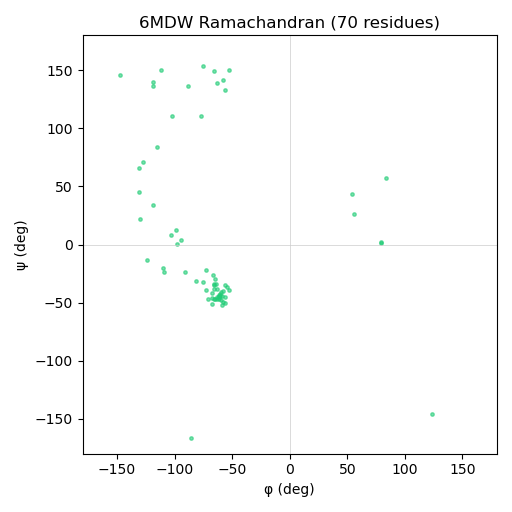 0.50 7.23 92 LEU A CA 1
ATOM 681 C CA B LEU A 1 72 ? 10.203 8.242 18.832 0.50 8.78 92 LEU A CA 1
ATOM 682 C C . LEU A 1 72 ? 8.678 8.204 18.632 1.00 8.75 92 LEU A C 1
ATOM 683 O O . LEU A 1 72 ? 8.005 9.250 18.712 1.00 9.12 92 LEU A O 1
ATOM 692 N N . SER A 1 73 ? 8.142 7.002 18.392 1.00 7.89 93 SER A N 1
ATOM 693 C CA . SER A 1 73 ? 6.724 6.814 18.098 1.00 8.56 93 SER A CA 1
ATOM 694 C C . SER A 1 73 ? 5.894 6.914 19.372 1.00 10.43 93 SER A C 1
ATOM 695 O O . SER A 1 73 ? 5.926 6.002 20.207 1.00 8.28 93 SER A O 1
ATOM 698 N N . GLU A 1 74 ? 5.095 7.972 19.516 1.00 9.75 94 GLU A N 1
ATOM 699 C CA . GLU A 1 74 ? 4.142 8.037 20.578 1.00 11.91 94 GLU A CA 1
ATOM 700 C C . GLU A 1 74 ? 3.151 6.887 20.417 1.00 11.49 94 GLU A C 1
ATOM 701 O O . GLU A 1 74 ? 2.889 6.193 21.386 1.00 13.31 94 GLU A O 1
ATOM 707 N N . PRO A 1 75 ? 2.566 6.600 19.230 1.00 12.96 95 PRO A N 1
ATOM 708 C CA . PRO A 1 75 ? 1.635 5.466 19.120 1.00 17.61 95 PRO A CA 1
ATOM 709 C C . PRO A 1 75 ? 2.196 4.129 19.632 1.00 12.91 95 PRO A C 1
ATOM 710 O O . PRO A 1 75 ? 1.474 3.384 20.314 1.00 15.27 95 PRO A O 1
ATOM 714 N N . LEU A 1 76 ? 3.468 3.856 19.370 1.00 10.99 96 LEU A N 1
ATOM 715 C CA . LEU A 1 76 ? 4.034 2.515 19.665 1.00 10.57 96 LEU A CA 1
ATOM 716 C C . LEU A 1 76 ? 4.630 2.482 21.073 1.00 12.68 96 LEU A C 1
ATOM 717 O O . LEU A 1 76 ? 4.748 1.390 21.622 1.00 14.79 96 LEU A O 1
ATOM 722 N N . LEU A 1 77 ? 5.013 3.628 21.650 1.00 9.17 97 LEU A N 1
ATOM 723 C CA . LEU A 1 77 ? 5.728 3.613 22.940 1.00 9.82 97 LEU A CA 1
ATOM 724 C C . LEU A 1 77 ? 4.911 4.128 24.118 1.00 10.03 97 LEU A C 1
ATOM 725 O O . LEU A 1 77 ? 5.262 3.785 25.253 1.00 10.45 97 LEU A O 1
ATOM 730 N N . LYS A 1 78 ? 3.882 4.958 23.905 1.00 10.81 98 LYS A N 1
ATOM 731 C CA . LYS A 1 78 ? 3.218 5.634 25.053 1.00 14.76 98 LYS A CA 1
ATOM 732 C C . LYS A 1 78 ? 2.692 4.641 26.099 1.00 11.35 98 LYS A C 1
ATOM 733 O O . LYS A 1 78 ? 2.700 4.947 27.310 1.00 15.02 98 LYS A O 1
ATOM 739 N N . LEU A 1 79 ? 2.220 3.465 25.668 1.00 10.40 99 L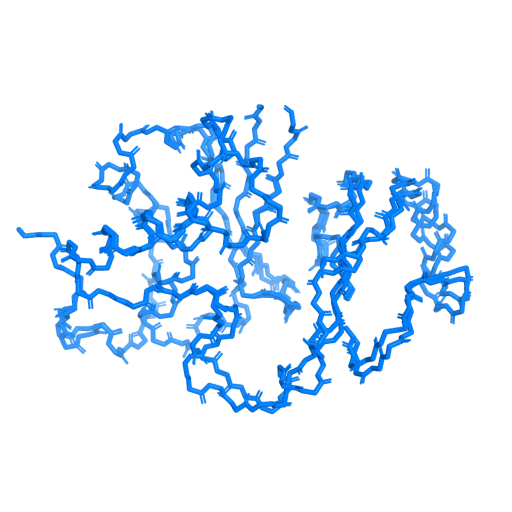EU A N 1
ATOM 740 C CA . LEU A 1 79 ? 1.615 2.513 26.602 1.00 12.30 99 LEU A CA 1
ATOM 741 C C . LEU A 1 79 ? 2.563 1.356 26.937 1.00 9.66 99 LEU A C 1
ATOM 742 O O . LEU A 1 79 ? 2.177 0.393 27.577 1.00 11.03 99 LEU A O 1
ATOM 747 N N . ARG A 1 80 ? 3.812 1.451 26.506 1.00 8.08 100 ARG A N 1
ATOM 748 C CA A ARG A 1 80 ? 4.760 0.399 26.780 0.50 9.28 100 ARG A CA 1
ATOM 749 C CA B ARG A 1 80 ? 4.798 0.426 26.750 0.50 8.60 100 ARG A CA 1
ATOM 750 C C . ARG A 1 80 ? 5.560 0.733 28.032 1.00 8.50 100 ARG A C 1
ATOM 751 O O . ARG A 1 80 ? 5.632 1.896 28.420 1.00 10.64 100 ARG A O 1
ATOM 766 N N . PRO A 1 81 ? 6.150 -0.316 28.660 1.00 11.64 101 PRO A N 1
ATOM 767 C CA . PRO A 1 81 ? 7.035 -0.119 29.810 1.00 12.34 101 PRO A CA 1
ATOM 768 C C . PRO A 1 81 ? 8.154 0.896 29.512 1.00 13.34 101 PRO A C 1
ATOM 769 O O . PRO A 1 81 ? 8.549 1.045 28.375 1.00 12.42 101 PRO A O 1
ATOM 773 N N . ARG A 1 82 ? 8.622 1.615 30.537 1.00 11.28 102 ARG A N 1
ATOM 774 C CA A ARG A 1 82 ? 9.745 2.566 30.530 0.50 11.43 102 ARG A CA 1
ATOM 775 C CA B ARG A 1 82 ? 9.629 2.622 30.288 0.50 11.24 102 ARG A CA 1
ATOM 776 C C . ARG A 1 82 ? 10.924 1.990 29.733 1.00 10.40 102 ARG A C 1
ATOM 777 O O . ARG A 1 82 ? 11.606 2.665 28.994 1.00 10.60 102 ARG A O 1
ATOM 792 N N . LYS A 1 83 ? 11.219 0.718 30.010 1.00 8.95 103 LYS A N 1
ATOM 793 C CA . LYS A 1 83 ? 12.370 0.060 29.399 1.00 8.37 103 LYS A CA 1
ATOM 794 C C . LYS A 1 83 ? 12.315 0.168 27.876 1.00 7.82 103 LYS A C 1
ATOM 795 O O . LYS A 1 83 ? 13.370 0.290 27.248 1.00 9.35 103 LYS A O 1
ATOM 801 N N . ASP A 1 84 ? 11.129 0.088 27.281 1.00 8.09 104 ASP A N 1
ATOM 802 C CA . ASP A 1 84 ? 11.040 0.090 25.833 1.00 7.12 104 ASP A CA 1
ATOM 803 C C . ASP A 1 84 ? 11.327 1.492 25.285 1.00 8.35 104 ASP A C 1
ATOM 804 O O . ASP A 1 84 ? 11.980 1.617 24.250 1.00 8.90 104 ASP A O 1
ATOM 809 N N . LEU A 1 85 ? 10.861 2.566 25.943 1.00 8.02 105 LEU A N 1
ATOM 810 C CA . LEU A 1 85 ? 11.215 3.935 25.548 1.00 9.14 105 LEU A CA 1
ATOM 811 C C . LEU A 1 85 ? 12.744 4.075 25.625 1.00 7.11 105 LEU A C 1
ATOM 812 O O . LEU A 1 85 ? 13.386 4.538 24.708 1.00 9.70 105 LEU A O 1
ATOM 817 N N . VAL A 1 86 ? 13.287 3.698 26.784 1.00 7.76 106 VAL A N 1
ATOM 818 C CA . VAL A 1 86 ? 14.674 3.962 27.059 1.00 7.48 106 VAL A CA 1
ATOM 819 C C . VAL A 1 86 ? 15.563 3.167 26.087 1.00 7.51 106 VAL A C 1
ATOM 820 O O . VAL A 1 86 ? 16.526 3.720 25.523 1.00 7.87 106 VAL A O 1
ATOM 824 N N . GLU A 1 87 ? 15.286 1.874 25.889 1.00 6.67 107 GLU A N 1
ATOM 825 C CA . GLU A 1 87 ? 16.099 1.049 25.012 1.00 7.25 107 GLU A CA 1
ATOM 826 C C . GLU A 1 87 ? 15.974 1.519 23.554 1.00 6.70 107 GLU A C 1
ATOM 827 O O . GLU A 1 87 ? 16.949 1.491 22.799 1.00 8.00 107 GLU A O 1
ATOM 833 N N . THR A 1 88 ? 14.788 1.990 23.158 1.00 5.64 108 THR A N 1
ATOM 834 C CA . THR A 1 88 ? 14.613 2.505 21.795 1.00 6.66 108 THR A CA 1
ATOM 835 C C . THR A 1 88 ? 15.427 3.800 21.635 1.00 6.25 108 THR A C 1
ATOM 836 O O . THR A 1 88 ? 16.153 3.993 20.658 1.00 6.98 108 THR A O 1
ATOM 840 N N . LEU A 1 89 ? 15.316 4.698 22.626 1.00 6.60 109 LEU A N 1
ATOM 841 C CA . LEU A 1 89 ? 16.013 5.977 22.541 1.00 6.85 109 LEU A CA 1
ATOM 842 C C . LEU A 1 89 ? 17.522 5.714 22.483 1.00 6.08 109 LEU A C 1
ATOM 843 O O . LEU A 1 89 ? 18.226 6.329 21.690 1.00 6.80 109 LEU A O 1
ATOM 848 N N . LEU A 1 90 ? 18.014 4.807 23.349 1.00 6.65 110 LEU A N 1
ATOM 849 C CA . LEU A 1 90 ? 19.478 4.597 23.419 1.00 7.34 110 LEU A CA 1
ATOM 850 C C . LEU A 1 90 ? 19.972 4.002 22.097 1.00 6.05 110 LEU A C 1
ATOM 851 O O . LEU A 1 90 ? 21.040 4.352 21.617 1.00 6.95 110 LEU A O 1
ATOM 856 N N . HIS A 1 91 ? 19.185 3.086 21.501 1.00 5.60 111 HIS A N 1
ATOM 857 C CA . HIS A 1 91 ? 19.516 2.532 20.199 1.00 6.99 111 HIS A CA 1
ATOM 858 C C . HIS A 1 91 ? 19.684 3.644 19.156 1.00 6.17 111 HIS A C 1
ATOM 859 O O . HIS A 1 91 ? 20.684 3.703 18.453 1.00 5.78 111 HIS A O 1
ATOM 866 N N . GLU A 1 92 ? 18.701 4.545 19.090 1.00 6.00 112 GLU A N 1
ATOM 867 C CA . GLU A 1 92 ? 18.773 5.642 18.146 1.00 6.06 112 GLU A CA 1
ATOM 868 C C . GLU A 1 92 ? 19.962 6.564 18.444 1.00 6.26 112 GLU A C 1
ATOM 869 O O . GLU A 1 92 ? 20.612 7.056 17.535 1.00 7.47 112 GLU A O 1
ATOM 875 N N . MET A 1 93 ? 20.238 6.803 19.731 1.00 5.41 113 MET A N 1
ATOM 876 C CA . MET A 1 93 ? 21.376 7.673 20.078 1.00 5.99 113 MET A CA 1
ATOM 877 C C . MET A 1 93 ? 22.718 7.071 19.664 1.00 6.81 113 MET A C 1
ATOM 878 O O . MET A 1 93 ? 23.644 7.832 19.338 1.00 7.20 113 MET A O 1
ATOM 883 N N . ILE A 1 94 ? 22.826 5.743 19.637 1.00 6.05 114 ILE A N 1
ATOM 884 C CA . ILE A 1 94 ? 24.042 5.114 19.139 1.00 6.64 114 ILE A CA 1
ATOM 885 C C . ILE A 1 94 ? 24.192 5.409 17.647 1.00 6.16 114 ILE A C 1
ATOM 886 O O . ILE A 1 94 ? 25.239 5.821 17.177 1.00 7.07 114 ILE A O 1
ATOM 891 N N . HIS A 1 95 ? 23.115 5.234 16.879 1.00 6.54 115 HIS A N 1
ATOM 892 C CA . HIS A 1 95 ? 23.176 5.613 15.455 1.00 6.67 115 HIS A CA 1
ATOM 893 C C . HIS A 1 95 ? 23.581 7.082 15.325 1.00 8.25 115 HIS A C 1
ATOM 894 O O . HIS A 1 95 ? 24.399 7.449 14.465 1.00 8.07 115 HIS A O 1
ATOM 901 N N . ALA A 1 96 ? 22.976 7.945 16.120 1.00 6.07 116 ALA A N 1
ATOM 902 C CA . ALA A 1 96 ? 23.300 9.376 16.054 1.00 7.40 116 ALA A CA 1
ATOM 903 C C . ALA A 1 96 ? 24.795 9.586 16.373 1.00 8.57 116 ALA A C 1
ATOM 904 O O . ALA A 1 96 ? 25.453 10.405 15.743 1.00 9.05 116 ALA A O 1
ATOM 906 N N . TYR A 1 97 ? 25.309 8.912 17.410 1.00 7.56 117 TYR A N 1
ATOM 907 C CA . TYR A 1 97 ? 26.696 9.100 17.791 1.00 7.84 117 TYR A CA 1
ATOM 908 C C . TYR A 1 97 ? 27.634 8.695 16.657 1.00 8.84 117 TYR A C 1
ATOM 909 O O . TYR A 1 97 ? 28.633 9.390 16.403 1.00 9.56 117 TYR A O 1
ATOM 918 N N . LEU A 1 98 ? 27.362 7.564 15.994 1.00 8.64 118 LEU A N 1
ATOM 919 C CA . LEU A 1 98 ? 28.199 7.113 14.890 1.00 8.80 118 LEU A CA 1
ATOM 920 C C . LEU A 1 98 ? 28.138 8.107 13.733 1.00 12.42 118 LEU A C 1
ATOM 921 O O . LEU A 1 98 ? 29.147 8.340 13.078 1.00 12.74 118 LEU A O 1
ATOM 926 N N . PHE A 1 99 ? 26.991 8.749 13.518 1.00 8.99 119 PHE A N 1
ATOM 927 C CA . PHE A 1 99 ? 26.873 9.772 12.481 1.00 10.42 119 PHE A CA 1
ATOM 928 C C . PHE A 1 99 ? 27.718 11.007 12.850 1.00 12.46 119 PHE A C 1
ATOM 929 O O . PHE A 1 99 ? 28.529 11.502 12.006 1.00 14.58 119 PHE A O 1
ATOM 937 N N . VAL A 1 100 ? 27.549 11.536 14.065 1.00 11.86 120 VAL A N 1
ATOM 938 C CA A VAL A 1 100 ? 28.153 12.791 14.579 0.50 13.15 120 VAL A CA 1
ATOM 939 C CA B VAL A 1 100 ? 28.159 12.828 14.330 0.50 12.39 120 VAL A CA 1
ATOM 940 C C . VAL A 1 100 ? 29.677 12.660 14.522 1.00 15.50 120 VAL A C 1
ATOM 941 O O . VAL A 1 100 ? 30.403 13.650 14.377 1.00 17.20 120 VAL A O 1
ATOM 948 N N . THR A 1 101 ? 30.154 11.442 14.790 1.00 11.84 121 THR A N 1
ATOM 949 C CA . THR A 1 101 ? 31.618 11.185 14.901 1.00 13.40 121 THR A CA 1
ATOM 950 C C . THR A 1 101 ? 32.198 10.602 13.612 1.00 16.09 121 THR A C 1
ATOM 951 O O . THR A 1 101 ? 33.338 10.125 13.600 1.00 18.58 121 THR A O 1
ATOM 955 N N . ASN A 1 102 ? 31.429 10.639 12.527 1.00 16.00 122 ASN A N 1
ATOM 956 C CA . ASN A 1 102 ? 31.905 10.209 11.209 1.00 18.41 122 ASN A CA 1
ATOM 957 C C . ASN A 1 102 ? 32.468 8.777 11.263 1.00 19.59 122 ASN A C 1
ATOM 958 O O . ASN A 1 102 ? 33.513 8.497 10.663 1.00 22.82 122 ASN A O 1
ATOM 963 N N . ASN A 1 103 ? 31.771 7.869 11.967 1.00 15.96 123 ASN A N 1
ATOM 964 C CA . ASN A 1 103 ? 32.125 6.465 12.188 1.00 20.01 123 ASN A CA 1
ATOM 965 C C . ASN A 1 103 ? 30.936 5.547 11.875 1.00 23.77 123 ASN A C 1
ATOM 966 O O . ASN A 1 103 ? 30.639 4.602 12.623 1.00 28.81 123 ASN A O 1
ATOM 971 N N . ASP A 1 104 ? 30.277 5.803 10.756 1.00 24.14 124 ASP A N 1
ATOM 972 C CA . ASP A 1 104 ? 29.058 5.084 10.366 1.00 26.56 124 ASP A CA 1
ATOM 973 C C . ASP A 1 104 ? 29.309 4.352 9.038 1.00 33.66 124 ASP A C 1
ATOM 974 O O . ASP A 1 104 ? 28.380 4.185 8.237 1.00 34.08 124 ASP A O 1
ATOM 979 N N . LYS A 1 105 ? 30.547 3.869 8.842 1.00 28.63 125 LYS A N 1
ATOM 980 C CA . LYS A 1 105 ? 31.000 3.284 7.557 1.00 33.15 125 LYS A CA 1
ATOM 981 C C . LYS A 1 105 ? 30.925 1.747 7.553 1.00 40.85 125 LYS A C 1
ATOM 982 O O . LYS A 1 105 ? 31.258 1.136 6.532 1.00 50.49 125 LYS A O 1
ATOM 988 N N . ASP A 1 106 ? 30.473 1.121 8.652 1.00 37.40 126 ASP A N 1
ATOM 989 C CA . ASP A 1 106 ? 30.186 -0.327 8.664 1.00 35.39 126 ASP A CA 1
ATOM 990 C C . ASP A 1 106 ? 29.144 -0.646 7.583 1.00 33.24 126 ASP A C 1
ATOM 991 O O . ASP A 1 106 ? 28.210 0.125 7.361 1.00 40.25 126 ASP A O 1
ATOM 996 N N . ARG A 1 107 ? 29.323 -1.793 6.918 1.00 36.97 127 ARG A N 1
ATOM 997 C CA . ARG A 1 107 ? 28.463 -2.231 5.820 1.00 49.19 127 ARG A CA 1
ATOM 998 C C . ARG A 1 107 ? 27.070 -2.558 6.378 1.00 45.22 127 ARG A C 1
ATOM 999 O O . ARG A 1 107 ? 26.055 -2.214 5.774 1.00 39.27 127 ARG A O 1
ATOM 1007 N N . GLU A 1 108 ? 27.044 -3.217 7.541 1.00 34.10 128 GLU A N 1
ATOM 1008 C CA . GLU A 1 108 ? 25.807 -3.601 8.213 1.00 46.21 128 GLU A CA 1
ATOM 1009 C C . GLU A 1 108 ? 25.183 -2.354 8.854 1.00 52.02 128 GLU A C 1
ATOM 1010 O O . GLU A 1 108 ? 25.898 -1.405 9.194 1.00 48.41 128 GLU A O 1
ATOM 1016 N N . GLY A 1 109 ? 23.853 -2.373 9.017 1.00 34.91 129 GLY A N 1
ATOM 1017 C CA . GLY A 1 109 ? 23.134 -1.344 9.764 1.00 27.28 129 GLY A CA 1
ATOM 1018 C C . GLY A 1 109 ? 23.617 -1.278 11.200 1.00 22.47 129 GLY A C 1
ATOM 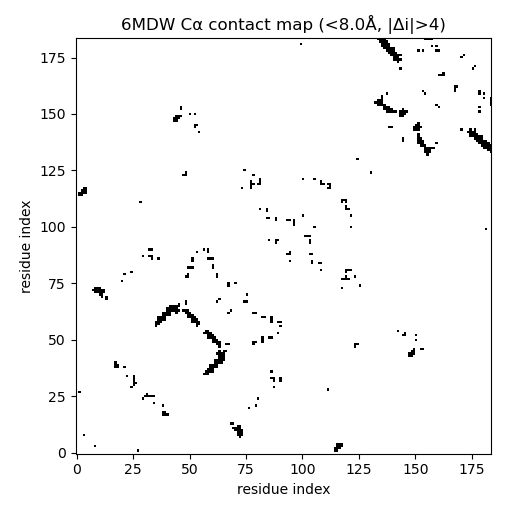1019 O O . GLY A 1 109 ? 23.761 -0.198 11.748 1.00 24.36 129 GLY A O 1
ATOM 1020 N N . HIS A 1 110 ? 23.846 -2.455 11.795 1.00 17.23 130 HIS A N 1
ATOM 1021 C CA . HIS A 1 110 ? 24.312 -2.605 13.179 1.00 14.57 130 HIS A CA 1
ATOM 1022 C C . HIS A 1 110 ? 25.550 -3.504 13.221 1.00 17.03 130 HIS A C 1
ATOM 1023 O O . HIS A 1 110 ? 25.506 -4.611 13.754 1.00 23.89 130 HIS A O 1
ATOM 1030 N N . GLY A 1 111 ? 26.646 -2.949 12.720 1.00 16.56 131 GLY A N 1
ATOM 1031 C CA . GLY A 1 111 ? 27.898 -3.663 12.659 1.00 18.36 131 GLY A CA 1
ATOM 1032 C C . GLY A 1 111 ? 28.682 -3.552 13.958 1.00 16.99 131 GLY A C 1
ATOM 1033 O O . GLY A 1 111 ? 28.171 -3.142 15.012 1.00 14.87 131 GLY A O 1
ATOM 1034 N N . PRO A 1 112 ? 29.967 -3.934 13.932 1.00 15.09 132 PRO A N 1
ATOM 1035 C CA . PRO A 1 112 ? 30.793 -3.884 15.133 1.00 15.88 132 PRO A CA 1
ATOM 1036 C C . PRO A 1 112 ? 30.779 -2.541 15.881 1.00 12.52 132 PRO A C 1
ATOM 1037 O O . PRO A 1 112 ? 30.755 -2.549 17.110 1.00 13.52 132 PRO A O 1
ATOM 1041 N N A GLU A 1 113 ? 30.772 -1.410 15.175 0.50 11.57 133 GLU A N 1
ATOM 1042 N N B GLU A 1 113 ? 30.744 -1.419 15.149 0.50 11.07 133 GLU A N 1
ATOM 1043 C CA A GLU A 1 113 ? 30.793 -0.133 15.882 0.50 11.99 133 GLU A CA 1
ATOM 1044 C CA B GLU A 1 113 ? 30.877 -0.083 15.758 0.50 11.26 133 GLU A CA 1
ATOM 1045 C C A GLU A 1 113 ? 29.530 -0.038 16.753 0.50 9.60 133 GLU A C 1
ATOM 1046 C C B GLU A 1 113 ? 29.608 0.272 16.545 0.50 8.40 133 GLU A C 1
ATOM 1047 O O A GLU A 1 113 ? 29.575 0.390 17.899 0.50 8.59 133 GLU A O 1
ATOM 1048 O O B GLU A 1 113 ? 29.685 0.803 17.667 0.50 9.19 133 GLU A O 1
ATOM 1059 N N A PHE A 1 114 ? 28.394 -0.475 16.207 0.50 10.72 134 PHE A N 1
ATOM 1060 N N B PHE A 1 114 ? 28.438 -0.036 15.976 0.50 6.47 134 PHE A N 1
ATOM 1061 C CA A PHE A 1 114 ? 27.126 -0.349 16.923 0.50 8.96 134 PHE A CA 1
ATOM 1062 C CA B PHE A 1 114 ? 27.182 0.098 16.738 0.50 6.16 134 PHE A CA 1
ATOM 1063 C C A PHE A 1 114 ? 27.136 -1.219 18.183 0.50 10.75 134 PHE A C 1
ATOM 1064 C C B PHE A 1 114 ? 27.225 -0.837 17.946 0.50 4.74 134 PHE A C 1
ATOM 1065 O O A PHE A 1 114 ? 26.650 -0.842 19.262 0.50 9.18 134 PHE A O 1
ATOM 1066 O O B PHE A 1 114 ? 26.957 -0.415 19.088 0.50 4.96 134 PHE A O 1
ATOM 1081 N N A CYS A 1 115 ? 27.709 -2.414 18.054 0.50 11.11 135 CYS A N 1
ATOM 1082 N N B CYS A 1 115 ? 27.593 -2.105 17.696 0.50 5.80 135 CYS A N 1
ATOM 1083 C CA A CYS A 1 115 ? 27.675 -3.339 19.147 0.50 12.75 135 CYS A CA 1
ATOM 1084 C CA B CYS A 1 115 ? 27.483 -3.160 18.697 0.50 7.05 135 CYS A CA 1
ATOM 1085 C C A CYS A 1 115 ? 28.605 -2.882 20.280 0.50 11.03 135 CYS A C 1
ATOM 1086 C C B CYS A 1 115 ? 28.402 -2.934 19.901 0.50 6.40 135 CYS A C 1
ATOM 1087 O O A CYS A 1 115 ? 28.347 -3.181 21.433 0.50 12.62 135 CYS A O 1
ATOM 1088 O O B CYS A 1 115 ? 28.080 -3.379 20.998 0.50 6.29 135 CYS A O 1
ATOM 1093 N N A LYS A 1 116 ? 29.660 -2.129 19.954 0.50 11.58 136 LYS A N 1
ATOM 1094 N N B LYS A 1 116 ? 29.535 -2.262 19.713 0.50 7.09 136 LYS A N 1
ATOM 1095 C CA A LYS A 1 116 ? 30.578 -1.629 20.981 0.50 10.26 136 LYS A CA 1
ATOM 1096 C CA B LYS A 1 116 ? 30.402 -1.966 20.845 0.50 7.63 136 LYS A CA 1
ATOM 1097 C C A LYS A 1 116 ? 29.809 -0.707 21.930 0.50 8.69 136 LYS A C 1
ATOM 1098 C C B LYS A 1 116 ? 29.661 -1.061 21.832 0.50 5.90 136 LYS A C 1
ATOM 1099 O O A LYS A 1 116 ? 29.826 -0.877 23.146 0.50 7.67 136 LYS A O 1
ATOM 1100 O O B LYS A 1 116 ? 29.672 -1.314 23.029 0.50 7.05 136 LYS A O 1
ATOM 1111 N N A HIS A 1 117 ? 29.111 0.287 21.379 0.50 8.19 137 HIS A N 1
ATOM 1112 N N B HIS A 1 117 ? 28.976 -0.033 21.320 0.50 7.21 137 HIS A N 1
ATOM 1113 C CA A HIS A 1 117 ? 28.356 1.163 22.244 0.50 9.09 137 HIS A CA 1
ATOM 1114 C CA B HIS A 1 117 ? 28.308 0.928 22.179 0.50 7.27 137 HIS A CA 1
ATOM 1115 C C A HIS A 1 117 ? 27.196 0.401 22.884 0.50 7.81 137 HIS A C 1
ATOM 1116 C C B HIS A 1 117 ? 27.132 0.287 22.911 0.50 6.70 137 HIS A C 1
ATOM 1117 O O A HIS A 1 117 ? 26.858 0.600 24.055 0.50 8.71 137 HIS A O 1
ATOM 1118 O O B HIS A 1 117 ? 26.826 0.633 24.060 0.50 7.80 137 HIS A O 1
ATOM 1131 N N A MET A 1 118 ? 26.543 -0.435 22.080 0.50 7.59 138 MET A N 1
ATOM 1132 N N B MET A 1 118 ? 26.432 -0.589 22.190 0.50 6.79 138 MET A N 1
ATOM 1133 C CA A MET A 1 118 ? 25.397 -1.177 22.577 0.50 10.30 138 MET A CA 1
ATOM 1134 C CA B MET A 1 118 ? 25.290 -1.311 22.749 0.50 7.07 138 MET A CA 1
ATOM 1135 C C A MET A 1 118 ? 25.819 -2.031 23.778 0.50 10.94 138 MET A C 1
ATOM 1136 C C B MET A 1 118 ? 25.745 -2.051 24.012 0.50 6.20 138 MET A C 1
ATOM 1137 O O A MET A 1 118 ? 25.270 -1.910 24.850 0.50 8.57 138 MET A O 1
ATOM 1138 O O B MET A 1 118 ? 25.095 -2.010 25.040 0.50 8.43 138 MET A O 1
ATOM 1147 N N A HIS A 1 119 ? 26.838 -2.869 23.581 0.50 8.76 139 HIS A N 1
ATOM 1148 N N B HIS A 1 119 ? 26.910 -2.696 23.917 0.50 5.21 139 HIS A N 1
ATOM 1149 C CA A HIS A 1 119 ? 27.313 -3.741 24.633 0.50 10.94 139 HIS A CA 1
ATOM 1150 C CA B HIS A 1 119 ? 27.397 -3.533 25.013 0.50 4.64 139 HIS A CA 1
ATOM 1151 C C A HIS A 1 119 ? 27.750 -2.942 25.863 0.50 9.56 139 HIS A C 1
ATOM 1152 C C B HIS A 1 119 ? 27.905 -2.674 26.172 0.50 4.57 139 HIS A C 1
ATOM 1153 O O A HIS A 1 119 ? 27.444 -3.312 26.979 0.50 10.48 139 HIS A O 1
ATOM 1154 O O B HIS A 1 119 ? 27.616 -2.963 27.309 0.50 5.23 139 HIS A O 1
ATOM 1167 N N A ARG A 1 120 ? 28.510 -1.869 25.624 0.50 8.28 140 ARG A N 1
ATOM 1168 N N B ARG A 1 120 ? 28.635 -1.610 25.840 0.50 5.31 140 ARG A N 1
ATOM 1169 C CA A ARG A 1 120 ? 29.054 -1.005 26.689 0.50 8.44 140 ARG A CA 1
ATOM 1170 C CA B ARG A 1 120 ? 29.137 -0.672 26.848 0.50 5.48 140 ARG A CA 1
ATOM 1171 C C A ARG A 1 120 ? 27.947 -0.346 27.521 0.50 8.78 140 ARG A C 1
ATOM 1172 C C B ARG A 1 120 ? 27.962 -0.155 27.693 0.50 5.94 140 ARG A C 1
ATOM 1173 O O A ARG A 1 120 ? 28.030 -0.268 28.759 0.50 10.98 140 ARG A O 1
ATOM 1174 O O B ARG A 1 120 ? 27.955 -0.236 28.934 0.50 5.64 140 ARG A O 1
ATOM 1189 N N A ILE A 1 121 ? 26.928 0.193 26.856 0.50 8.06 141 ILE A N 1
ATOM 1190 N N B ILE A 1 121 ? 26.930 0.345 27.017 0.50 6.67 141 ILE A N 1
ATOM 1191 C CA A ILE A 1 121 ? 25.903 0.914 27.612 0.50 8.86 141 ILE A CA 1
ATOM 1192 C CA B ILE A 1 121 ? 25.830 0.974 27.729 0.50 7.36 141 ILE A CA 1
ATOM 1193 C C A ILE A 1 121 ? 25.062 -0.085 28.409 0.50 7.20 141 ILE A C 1
ATOM 1194 C C B ILE A 1 121 ? 25.000 -0.096 28.447 0.50 6.58 141 ILE A C 1
ATOM 1195 O O A ILE A 1 121 ? 24.689 0.205 29.535 0.50 9.15 141 ILE A O 1
ATOM 1196 O O B ILE A 1 121 ? 24.579 0.116 29.577 0.50 8.67 141 ILE A O 1
ATOM 1205 N N . ASN A 1 122 ? 24.814 -1.270 27.829 1.00 7.66 142 ASN A N 1
ATOM 1206 C CA . ASN A 1 122 ? 24.139 -2.364 28.525 1.00 7.82 142 ASN A CA 1
ATOM 1207 C C . ASN A 1 122 ? 24.929 -2.765 29.781 1.00 8.50 142 ASN A C 1
ATOM 1208 O O . ASN A 1 122 ? 24.354 -3.012 30.805 1.00 10.74 142 ASN A O 1
ATOM 1213 N N . SER A 1 123 ? 26.258 -2.775 29.676 1.00 8.97 143 SER A N 1
ATOM 1214 C CA . SER A 1 123 ? 27.114 -3.116 30.810 1.00 9.53 143 SER A CA 1
ATOM 1215 C C . SER A 1 123 ? 26.949 -2.100 31.942 1.00 11.01 143 SER A C 1
ATOM 1216 O O . SER A 1 123 ? 26.849 -2.452 33.134 1.00 12.14 143 SER A O 1
ATOM 1219 N N . LEU A 1 124 ? 26.987 -0.828 31.575 1.00 8.61 144 LEU A N 1
ATOM 1220 C CA . LEU A 1 124 ? 26.906 0.249 32.570 1.00 9.60 144 LEU A CA 1
ATOM 1221 C C . LEU A 1 124 ? 25.547 0.288 33.282 1.00 13.94 144 LEU A C 1
ATOM 1222 O O . LEU A 1 124 ? 25.464 0.688 34.443 1.00 14.63 144 LEU A O 1
ATOM 1227 N N . THR A 1 125 ? 24.475 -0.045 32.571 1.00 11.27 145 THR A N 1
ATOM 1228 C CA . THR A 1 125 ? 23.119 0.267 33.014 1.00 11.98 145 THR A CA 1
ATOM 1229 C C . THR A 1 125 ? 22.307 -0.955 33.425 1.00 12.35 145 THR A C 1
ATOM 1230 O O . THR A 1 125 ? 21.303 -0.777 34.083 1.00 12.86 145 THR A O 1
ATOM 1234 N N . GLY A 1 126 ? 22.699 -2.146 32.979 1.00 11.15 146 GLY A N 1
ATOM 1235 C CA . GLY A 1 126 ? 21.917 -3.340 33.119 1.00 11.72 146 GLY A CA 1
ATOM 1236 C C . GLY A 1 126 ? 20.803 -3.455 32.083 1.00 11.58 146 GLY A C 1
ATOM 1237 O O . GLY A 1 126 ? 20.045 -4.444 32.152 1.00 13.00 146 GLY A O 1
ATOM 1238 N N . ALA A 1 127 ? 20.695 -2.497 31.141 1.00 9.64 147 ALA A N 1
ATOM 1239 C CA . ALA A 1 127 ? 19.648 -2.532 30.114 1.00 11.33 147 ALA A CA 1
ATOM 1240 C C . ALA A 1 127 ? 19.977 -3.593 29.060 1.00 10.35 147 ALA A C 1
ATOM 1241 O O . ALA A 1 127 ? 20.998 -4.257 29.108 1.00 11.63 147 ALA A O 1
ATOM 1243 N N A ASN A 1 128 ? 19.060 -3.778 28.107 0.50 9.04 148 ASN A N 1
ATOM 1244 N N B ASN A 1 128 ? 19.087 -3.674 28.070 0.50 10.18 148 ASN A N 1
ATOM 1245 C CA A ASN A 1 128 ? 19.253 -4.702 26.993 0.50 10.22 148 ASN A CA 1
ATOM 1246 C CA B ASN A 1 128 ? 19.117 -4.649 27.013 0.50 12.26 148 ASN A CA 1
ATOM 1247 C C A ASN A 1 128 ? 18.863 -4.023 25.677 0.50 8.96 148 ASN A C 1
ATOM 1248 C C B ASN A 1 128 ? 18.816 -3.971 25.672 0.50 9.75 148 ASN A C 1
ATOM 1249 O O A ASN A 1 128 ? 17.927 -4.448 25.006 0.50 10.18 148 ASN A O 1
ATOM 1250 O O B ASN A 1 128 ? 17.891 -4.368 24.968 0.50 10.23 148 ASN A O 1
ATOM 1259 N N A ILE A 1 129 ? 19.606 -2.975 25.315 0.50 7.97 149 ILE A N 1
ATOM 1260 N N B ILE A 1 129 ? 19.597 -2.942 25.327 0.50 8.33 149 ILE A N 1
ATOM 1261 C CA A ILE A 1 129 ? 19.599 -2.448 23.976 0.50 8.26 149 ILE A CA 1
ATOM 1262 C CA B ILE A 1 129 ? 19.630 -2.445 23.969 0.50 8.43 149 ILE A CA 1
ATOM 1263 C C A ILE A 1 129 ? 19.943 -3.607 23.037 0.50 10.35 149 ILE A C 1
ATOM 1264 C C B ILE A 1 129 ? 19.969 -3.634 23.074 0.50 10.26 149 ILE A C 1
ATOM 1265 O O A ILE A 1 129 ? 20.845 -4.401 23.338 0.50 10.10 149 ILE A O 1
ATOM 1266 O O B ILE A 1 129 ? 20.847 -4.437 23.413 0.50 9.52 149 ILE A O 1
ATOM 1275 N N A THR A 1 130 ? 19.223 -3.701 21.915 0.50 11.19 150 THR A N 1
ATOM 1276 N N B THR A 1 130 ? 19.294 -3.719 21.926 0.50 10.84 150 THR A N 1
ATOM 1277 C CA A THR A 1 130 ? 19.435 -4.775 20.954 0.50 10.37 150 THR A CA 1
ATOM 1278 C CA B THR A 1 130 ? 19.506 -4.813 20.998 0.50 10.07 150 THR A CA 1
ATOM 1279 C C A THR A 1 130 ? 19.526 -4.226 19.534 0.50 11.36 150 THR A C 1
ATOM 1280 C C B THR A 1 130 ? 19.676 -4.252 19.581 0.50 11.11 150 THR A C 1
ATOM 1281 O O A THR A 1 130 ? 19.000 -3.142 19.246 0.50 11.07 150 THR A O 1
ATOM 1282 O O B THR A 1 130 ? 19.469 -3.073 19.322 0.50 12.51 150 THR A O 1
ATOM 1289 N N A VAL A 1 131 ? 20.141 -5.040 18.666 0.50 10.09 151 VAL A N 1
ATOM 1290 N N B VAL A 1 131 ? 20.126 -5.099 18.660 0.50 10.83 151 VAL A N 1
ATOM 1291 C CA A VAL A 1 131 ? 20.432 -4.728 17.273 0.50 12.00 151 VAL A CA 1
ATOM 1292 C CA B VAL A 1 131 ? 20.191 -4.713 17.262 0.50 13.27 151 VAL A CA 1
ATOM 1293 C C A VAL A 1 131 ? 19.162 -4.821 16.422 0.50 11.23 151 VAL A C 1
ATOM 1294 C C B VAL A 1 131 ? 18.778 -4.819 16.679 0.50 13.17 151 VAL A C 1
ATOM 1295 O O A VAL A 1 131 ? 19.165 -4.323 15.293 0.50 12.99 151 VAL A O 1
ATOM 1296 O O B VAL A 1 131 ? 18.426 -4.112 15.735 0.50 22.04 151 VAL A O 1
ATOM 1303 N N A TYR A 1 132 ? 18.112 -5.487 16.924 0.50 12.65 152 TYR A N 1
ATOM 1304 N N B TYR A 1 132 ? 17.964 -5.667 17.317 0.50 15.24 152 TYR A N 1
ATOM 1305 C CA A TYR A 1 132 ? 16.862 -5.592 16.168 0.50 13.39 152 TYR A CA 1
ATOM 1306 C CA B TYR A 1 132 ? 16.633 -6.035 16.888 0.50 14.45 152 TYR A CA 1
ATOM 1307 C C A TYR A 1 132 ? 15.903 -4.495 16.645 0.50 15.04 152 TYR A C 1
ATOM 1308 C C B TYR A 1 132 ? 15.621 -5.592 17.951 0.50 17.64 152 TYR A C 1
ATOM 1309 O O A TYR A 1 132 ? 16.081 -3.925 17.724 0.50 20.68 152 TYR A O 1
ATOM 1310 O O B TYR A 1 132 ? 15.952 -5.471 19.115 0.50 29.96 152 TYR A O 1
ATOM 1327 N N A HIS A 1 133 ? 14.893 -4.189 15.828 0.50 18.00 153 HIS A N 1
ATOM 1328 N N B HIS A 1 133 ? 14.375 -5.372 17.528 0.50 20.87 153 HIS A N 1
ATOM 1329 C CA A HIS A 1 133 ? 14.100 -3.000 16.081 0.50 23.13 153 HIS A CA 1
ATOM 1330 C CA B HIS A 1 133 ? 13.314 -4.897 18.395 0.50 30.76 153 HIS A CA 1
ATOM 1331 C C A HIS A 1 133 ? 12.646 -3.368 16.381 0.50 22.34 153 HIS A C 1
ATOM 1332 C C B HIS A 1 133 ? 12.908 -6.001 19.382 0.50 26.51 153 HIS A C 1
ATOM 1333 O O A HIS A 1 133 ? 11.754 -2.536 16.238 0.50 31.39 153 HIS A O 1
ATOM 1334 O O B HIS A 1 133 ? 12.403 -7.039 18.987 0.50 19.98 153 HIS A O 1
ATOM 1347 N N A THR A 1 134 ? 12.434 -4.608 16.825 0.50 20.67 154 THR A N 1
ATOM 1348 N N B THR A 1 134 ? 13.132 -5.739 20.670 0.50 28.18 154 THR A N 1
ATOM 1349 C CA A THR A 1 134 ? 11.187 -5.006 17.430 0.50 17.58 154 THR A CA 1
ATOM 1350 C CA B THR A 1 134 ? 12.920 -6.683 21.753 0.50 25.02 154 THR A CA 1
ATOM 1351 C C A THR A 1 134 ? 11.368 -5.005 18.949 0.50 17.18 154 THR A C 1
ATOM 1352 C C B THR A 1 134 ? 11.417 -6.913 21.969 0.50 24.80 154 THR A C 1
ATOM 1353 O O A THR A 1 134 ? 12.489 -4.881 19.458 0.50 20.22 154 THR A O 1
ATOM 1354 O O B THR A 1 134 ? 10.976 -8.053 22.174 0.50 33.90 154 THR A O 1
ATOM 1361 N N A PHE A 1 135 ? 10.251 -5.138 19.666 0.50 17.75 155 PHE A N 1
ATOM 1362 N N B PHE A 1 135 ? 10.624 -5.840 21.927 0.50 24.73 155 PHE A N 1
ATOM 1363 C CA A PHE A 1 135 ? 10.276 -5.229 21.103 0.50 15.29 155 PHE A CA 1
ATOM 1364 C CA B PHE A 1 135 ? 9.172 -5.991 21.883 0.50 22.74 155 PHE A CA 1
ATOM 1365 C C A PHE A 1 135 ? 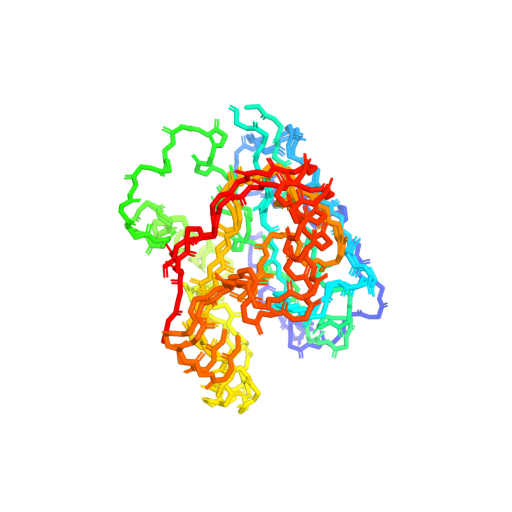10.506 -6.696 21.470 0.50 16.93 155 PHE A C 1
ATOM 1366 C C B PHE A 1 135 ? 8.800 -6.342 20.443 0.50 21.85 155 PHE A C 1
ATOM 1367 O O A PHE A 1 135 ? 10.155 -7.595 20.698 0.50 17.40 155 PHE A O 1
ATOM 1368 O O B PHE A 1 135 ? 9.263 -5.713 19.504 0.50 23.27 155 PHE A O 1
ATOM 1383 N N A HIS A 1 136 ? 11.096 -6.914 22.646 0.50 21.74 156 HIS A N 1
ATOM 1384 N N B HIS A 1 136 ? 8.016 -7.410 20.300 0.50 21.84 156 HIS A N 1
ATOM 1385 C CA A HIS A 1 136 ? 11.544 -8.233 23.065 0.50 22.95 156 HIS A CA 1
ATOM 1386 C CA B HIS A 1 136 ? 7.833 -8.081 19.026 0.50 19.55 156 HIS A CA 1
ATOM 1387 C C A HIS A 1 136 ? 10.351 -9.187 23.171 0.50 23.36 156 HIS A C 1
ATOM 1388 C C B HIS A 1 136 ? 6.470 -8.754 19.033 0.50 22.67 156 HIS A C 1
ATOM 1389 O O A HIS A 1 136 ? 10.511 -10.378 22.967 0.50 24.87 156 HIS A O 1
ATOM 1390 O O B HIS A 1 136 ? 6.042 -9.307 20.051 0.50 29.95 156 HIS A O 1
ATOM 1403 N N A ASP A 1 137 ? 9.169 -8.645 23.490 0.50 16.26 157 ASP A N 1
ATOM 1404 N N B ASP A 1 137 ? 5.795 -8.686 17.885 0.50 14.85 157 ASP A N 1
ATOM 1405 C CA A ASP A 1 137 ? 7.974 -9.431 23.742 0.50 19.60 157 ASP A CA 1
ATOM 1406 C CA B ASP A 1 137 ? 4.590 -9.397 17.721 0.50 15.33 157 ASP A CA 1
ATOM 1407 C C A ASP A 1 137 ? 7.203 -9.702 22.444 0.50 15.85 157 ASP A C 1
ATOM 1408 C C B ASP A 1 137 ? 4.533 -9.827 16.257 0.50 13.63 157 ASP A C 1
ATOM 1409 O O A ASP A 1 137 ? 6.300 -10.531 22.434 0.50 22.77 157 ASP A O 1
ATOM 1410 O O B ASP A 1 137 ? 5.485 -9.589 15.491 0.50 12.31 157 ASP A O 1
ATOM 1419 N N A GLU A 1 138 ? 7.512 -8.981 21.362 0.50 12.60 158 GLU A N 1
ATOM 1420 N N B GLU A 1 138 ? 3.436 -10.494 15.916 0.50 15.04 158 GLU A N 1
ATOM 1421 C CA A GLU A 1 138 ? 6.769 -9.177 20.111 0.50 17.53 158 GLU A CA 1
ATOM 1422 C CA B GLU A 1 138 ? 3.300 -11.179 14.666 0.50 13.24 158 GLU A CA 1
ATOM 1423 C C A GLU A 1 138 ? 7.116 -10.546 19.525 0.50 13.72 158 GLU A C 1
ATOM 1424 C C B GLU A 1 138 ? 3.113 -10.151 13.547 0.50 10.62 158 GLU A C 1
ATOM 1425 O O A GLU A 1 138 ? 8.215 -11.053 19.739 0.50 12.98 158 GLU A O 1
ATOM 1426 O O B GLU A 1 138 ? 3.295 -10.491 12.371 0.50 10.05 158 GLU A O 1
ATOM 1437 N N A VAL A 1 139 ? 6.155 -11.132 18.802 0.50 13.18 159 VAL A N 1
ATOM 1438 N N B VAL A 1 139 ? 2.792 -8.900 13.904 0.50 10.49 159 VAL A N 1
ATOM 1439 C CA A VAL A 1 139 ? 6.367 -12.410 18.130 0.50 14.30 159 VAL A CA 1
ATOM 1440 C CA B VAL A 1 139 ? 2.668 -7.829 12.894 0.50 10.22 159 VAL A CA 1
ATOM 1441 C C A VAL A 1 139 ? 6.894 -12.105 16.734 0.50 11.80 159 VAL A C 1
ATOM 1442 C C B VAL A 1 139 ? 4.068 -7.538 12.344 0.50 10.07 159 VAL A C 1
ATOM 1443 O O A VAL A 1 139 ? 7.266 -10.980 16.448 0.50 16.56 159 VAL A O 1
ATOM 1444 O O B VAL A 1 139 ? 4.286 -7.558 11.145 0.50 11.27 159 VAL A O 1
ATOM 1451 N N A ASP A 1 140 ? 6.869 -13.111 15.862 0.50 11.91 160 ASP A N 1
ATOM 1452 N N B ASP A 1 140 ? 5.018 -7.281 13.242 0.50 11.41 160 ASP A N 1
ATOM 1453 C CA A ASP A 1 140 ? 7.623 -13.086 14.628 0.50 12.17 160 ASP A CA 1
ATOM 1454 C CA B ASP A 1 140 ? 6.399 -7.061 12.850 0.50 10.19 160 ASP A CA 1
ATOM 1455 C C A ASP A 1 140 ? 6.778 -12.610 13.439 0.50 13.20 160 ASP A C 1
ATOM 1456 C C B ASP A 1 140 ? 6.925 -8.247 12.036 0.50 9.35 160 ASP A C 1
ATOM 1457 O O A ASP A 1 140 ? 7.220 -12.765 12.301 0.50 16.28 160 ASP A O 1
ATOM 1458 O O B ASP A 1 140 ? 7.667 -8.085 11.089 0.50 9.98 160 ASP A O 1
ATOM 1467 N N A GLU A 1 141 ? 5.625 -11.991 13.710 0.50 15.82 161 GLU A N 1
ATOM 1468 N N B GLU A 1 141 ? 6.596 -9.460 12.478 0.50 7.42 161 GLU A N 1
ATOM 1469 C CA A GLU A 1 141 ? 4.703 -11.500 12.674 0.50 14.48 161 GLU A CA 1
ATOM 1470 C CA B GLU A 1 141 ? 7.203 -10.658 11.933 0.50 8.98 161 GLU A CA 1
ATOM 1471 C C A GLU A 1 141 ? 4.973 -10.017 12.390 0.50 14.51 161 GLU A C 1
ATOM 1472 C C B GLU A 1 141 ? 6.791 -10.881 10.468 0.50 7.72 161 GLU A C 1
ATOM 1473 O O A GLU A 1 141 ? 4.104 -9.180 12.609 0.50 26.03 161 GLU A O 1
ATOM 1474 O O B GLU A 1 141 ? 7.557 -11.423 9.680 0.50 7.29 161 GLU A O 1
ATOM 1485 N N A TYR A 1 142 ? 6.179 -9.709 11.901 0.50 13.80 162 TYR A N 1
ATOM 1486 N N B TYR A 1 142 ? 5.564 -10.489 10.116 0.50 7.89 162 TYR A N 1
ATOM 1487 C CA A TYR A 1 142 ? 6.554 -8.341 11.479 0.50 12.21 162 TYR A CA 1
ATOM 1488 C CA B TYR A 1 142 ? 5.063 -10.709 8.739 0.50 7.92 162 TYR A CA 1
ATOM 1489 C C A TYR A 1 142 ? 7.218 -8.416 10.098 0.50 11.68 162 TYR A C 1
ATOM 1490 C C B TYR A 1 142 ? 5.248 -9.462 7.865 0.50 8.14 162 TYR A C 1
ATOM 1491 O O A TYR A 1 142 ? 7.748 -9.457 9.726 0.50 15.06 162 TYR A O 1
ATOM 1492 O O B TYR A 1 142 ? 5.518 -9.607 6.691 0.50 8.03 162 TYR A O 1
ATOM 1509 N N A ARG A 1 143 ? 7.203 -7.295 9.369 0.50 14.63 163 ARG A N 1
ATOM 1510 N N B ARG A 1 143 ? 5.134 -8.254 8.430 0.50 8.29 163 ARG A N 1
ATOM 1511 C CA A ARG A 1 143 ? 7.730 -7.186 7.995 0.50 16.12 163 ARG A CA 1
ATOM 1512 C CA B ARG A 1 143 ? 5.347 -7.012 7.659 0.50 9.59 163 ARG A CA 1
ATOM 1513 C C A ARG A 1 143 ? 9.251 -7.002 8.038 0.50 18.85 163 ARG A C 1
ATOM 1514 C C B ARG A 1 143 ? 6.839 -6.660 7.745 0.50 9.32 163 ARG A C 1
ATOM 1515 O O A ARG A 1 143 ? 9.761 -6.171 8.793 0.50 18.21 163 ARG A O 1
ATOM 1516 O O B ARG A 1 143 ? 7.221 -5.639 8.374 0.50 8.08 163 ARG A O 1
ATOM 1531 N N A ARG A 1 144 ? 9.965 -7.767 7.202 0.50 18.92 164 ARG A N 1
ATOM 1532 N N B ARG A 1 144 ? 7.658 -7.538 7.145 0.50 8.74 164 ARG A N 1
ATOM 1533 C CA A ARG A 1 144 ? 11.406 -7.882 7.319 0.50 19.33 164 ARG A CA 1
ATOM 1534 C CA B ARG A 1 144 ? 9.082 -7.679 7.426 0.50 8.86 164 ARG A CA 1
ATOM 1535 C C A ARG A 1 144 ? 12.136 -7.193 6.156 0.50 13.34 164 ARG A C 1
ATOM 1536 C C B ARG A 1 144 ? 9.966 -7.169 6.278 0.50 8.49 164 ARG A C 1
ATOM 1537 O O A ARG A 1 144 ? 13.344 -7.000 6.243 0.50 13.40 164 ARG A O 1
ATOM 1538 O O B ARG A 1 144 ? 11.161 -7.175 6.412 0.50 7.47 164 ARG A O 1
ATOM 1553 N N A HIS A 1 145 ? 11.410 -6.830 5.089 0.50 14.23 165 HIS A N 1
ATOM 1554 N N B HIS A 1 145 ? 9.373 -6.742 5.160 0.50 7.44 165 HIS A N 1
ATOM 1555 C CA A HIS A 1 145 ? 12.028 -6.236 3.911 0.50 12.31 165 HIS A CA 1
ATOM 1556 C CA B HIS A 1 145 ? 10.137 -6.251 4.043 0.50 7.24 165 HIS A CA 1
ATOM 1557 C C A HIS A 1 145 ? 11.867 -4.715 3.955 0.50 9.78 165 HIS A C 1
ATOM 1558 C C B HIS A 1 145 ? 10.221 -4.733 4.133 0.50 5.71 165 HIS A C 1
ATOM 1559 O O A HIS A 1 145 ? 10.760 -4.211 3.842 0.50 12.05 165 HIS A O 1
ATOM 1560 O O B HIS A 1 145 ? 9.221 -4.088 4.001 0.50 5.22 165 HIS A O 1
ATOM 1573 N N A TRP A 1 146 ? 12.993 -4.015 4.117 0.50 11.93 166 TRP A N 1
ATOM 1574 N N B TRP A 1 146 ? 11.425 -4.203 4.395 0.50 5.61 166 TRP A N 1
ATOM 1575 C CA A TRP A 1 146 ? 13.003 -2.574 4.377 0.50 9.42 166 TRP A CA 1
ATOM 1576 C CA B TRP A 1 146 ? 11.584 -2.769 4.646 0.50 6.26 166 TRP A CA 1
ATOM 1577 C C A TRP A 1 146 ? 13.750 -1.842 3.260 0.50 12.71 166 TRP A C 1
ATOM 1578 C C B TRP A 1 146 ? 12.465 -2.130 3.574 0.50 6.24 166 TRP A C 1
ATOM 1579 O O A TRP A 1 146 ? 14.801 -2.292 2.781 0.50 11.48 166 TRP A O 1
ATOM 1580 O O B TRP A 1 146 ? 13.538 -2.627 3.258 0.50 6.13 166 TRP A O 1
ATOM 1601 N N A TRP A 1 147 ? 13.177 -0.698 2.868 0.50 10.21 167 TRP A N 1
ATOM 1602 N N B TRP A 1 147 ? 12.064 -0.928 3.157 0.50 7.39 167 TRP A N 1
ATOM 1603 C CA A TRP A 1 147 ? 13.830 0.289 2.036 0.50 12.01 167 TRP A CA 1
ATOM 1604 C CA B TRP A 1 147 ? 12.894 -0.047 2.352 0.50 7.55 167 TRP A CA 1
ATOM 1605 C C A TRP A 1 147 ? 13.791 1.612 2.786 0.50 11.12 167 TRP A C 1
ATOM 1606 C C B TRP A 1 147 ? 12.928 1.325 3.029 0.50 7.59 167 TRP A C 1
ATOM 1607 O O A TRP A 1 147 ? 12.884 1.836 3.591 0.50 10.77 167 TRP A O 1
ATOM 1608 O O B TRP A 1 147 ? 11.991 1.701 3.734 0.50 8.34 167 TRP A O 1
ATOM 1629 N N A ARG A 1 148 ? 14.747 2.484 2.486 0.50 11.89 168 ARG A N 1
ATOM 1630 N N B ARG A 1 148 ? 14.019 2.056 2.806 0.50 7.33 168 ARG A N 1
ATOM 1631 C CA A ARG A 1 148 ? 14.652 3.849 2.902 0.50 11.54 168 ARG A CA 1
ATOM 1632 C CA B ARG A 1 148 ? 14.053 3.455 3.181 0.50 8.02 168 ARG A CA 1
ATOM 1633 C C A ARG A 1 148 ? 15.003 4.778 1.734 0.50 14.64 168 ARG A C 1
ATOM 1634 C C B ARG A 1 148 ? 14.700 4.242 2.045 0.50 7.96 168 ARG A C 1
ATOM 1635 O O A ARG A 1 148 ? 16.017 4.604 1.051 0.50 12.75 168 ARG A O 1
ATOM 1636 O O B ARG A 1 148 ? 15.699 3.834 1.499 0.50 10.68 168 ARG A O 1
ATOM 1651 N N A CYS A 1 149 ? 14.149 5.790 1.551 0.50 11.63 169 CYS A N 1
ATOM 1652 N N B CYS A 1 149 ? 14.090 5.382 1.711 0.50 9.48 169 CYS A N 1
ATOM 1653 C CA A CYS A 1 149 ? 14.308 6.777 0.498 0.50 9.46 169 CYS A CA 1
ATOM 1654 C CA B CYS A 1 149 ? 14.655 6.316 0.787 0.50 9.90 169 CYS A CA 1
ATOM 1655 C C A CYS A 1 149 ? 15.518 7.660 0.803 0.50 12.73 169 CYS A C 1
ATOM 1656 C C 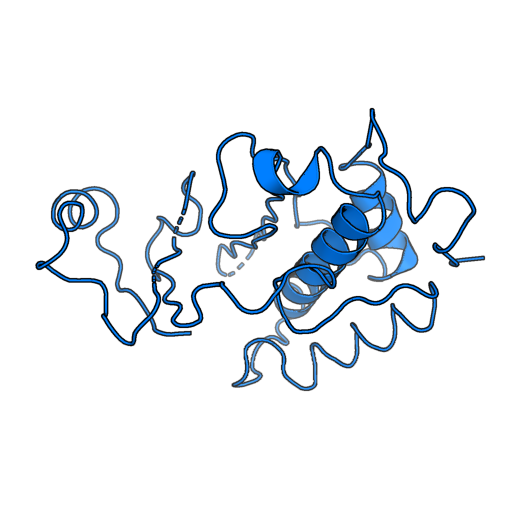B CYS A 1 149 ? 15.926 6.930 1.368 0.50 9.53 169 CYS A C 1
ATOM 1657 O O A CYS A 1 149 ? 15.755 8.010 1.967 0.50 14.42 169 CYS A O 1
ATOM 1658 O O B CYS A 1 149 ? 16.021 7.139 2.567 0.50 9.91 169 CYS A O 1
ATOM 1663 N N A ASN A 1 150 ? 16.257 8.023 -0.253 0.50 14.51 170 ASN A N 1
ATOM 1664 N N B ASN A 1 150 ? 16.886 7.202 0.487 0.50 10.15 170 ASN A N 1
ATOM 1665 C CA A ASN A 1 150 ? 17.452 8.846 -0.104 0.50 14.52 170 ASN A CA 1
ATOM 1666 C CA B ASN A 1 150 ? 18.150 7.817 0.846 0.50 10.89 170 ASN A CA 1
ATOM 1667 C C A ASN A 1 150 ? 17.114 10.301 -0.439 0.50 13.45 170 ASN A C 1
ATOM 1668 C C B ASN A 1 150 ? 18.091 9.341 0.657 0.50 13.59 170 ASN A C 1
ATOM 1669 O O A ASN A 1 150 ? 18.010 11.148 -0.511 0.50 15.01 170 ASN A O 1
ATOM 1670 O O B ASN A 1 150 ? 19.088 10.016 0.834 0.50 16.22 170 ASN A O 1
ATOM 1679 N N A GLY A 1 151 ? 15.819 10.597 -0.618 0.50 11.05 171 GLY A N 1
ATOM 1680 N N B GLY A 1 151 ? 16.906 9.867 0.338 0.50 9.39 171 GLY A N 1
ATOM 1681 C CA A GLY A 1 151 ? 15.380 11.946 -0.894 0.50 11.54 171 GLY A CA 1
ATOM 1682 C CA B GLY A 1 151 ? 16.730 11.280 -0.002 0.50 11.90 171 GLY A CA 1
ATOM 1683 C C A GLY A 1 151 ? 15.013 12.655 0.406 0.50 13.18 171 GLY A C 1
ATOM 1684 C C B GLY A 1 151 ? 16.161 12.091 1.154 0.50 11.17 171 GLY A C 1
ATOM 1685 O O A GLY A 1 151 ? 15.153 12.086 1.488 0.50 15.36 171 GLY A O 1
ATOM 1686 O O B GLY A 1 151 ? 15.936 11.569 2.246 0.50 11.07 171 GLY A O 1
ATOM 1687 N N A PRO A 1 152 ? 14.519 13.907 0.334 0.50 14.04 172 PRO A N 1
ATOM 1688 N N B PRO A 1 152 ? 15.934 13.406 0.943 0.50 10.71 172 PRO A N 1
ATOM 1689 C CA A PRO A 1 152 ? 14.125 14.664 1.523 0.50 12.27 172 PRO A CA 1
ATOM 1690 C CA B PRO A 1 152 ? 15.457 14.290 2.003 0.50 10.05 172 PRO A CA 1
ATOM 1691 C C A PRO A 1 152 ? 13.040 14.051 2.423 0.50 10.70 172 PRO A C 1
ATOM 1692 C C B PRO A 1 152 ? 14.102 13.928 2.629 0.50 10.73 172 PRO A C 1
ATOM 1693 O O A PRO A 1 152 ? 12.872 14.479 3.554 0.50 9.65 172 PRO A O 1
ATOM 1694 O O B PRO A 1 152 ? 13.796 14.444 3.700 0.50 9.16 172 PRO A O 1
ATOM 1701 N N A CYS A 1 153 ? 12.299 13.067 1.925 0.50 9.15 173 CYS A N 1
ATOM 1702 N N B CYS A 1 153 ? 13.316 13.056 1.977 0.50 8.48 173 CYS A N 1
ATOM 1703 C CA A CYS A 1 153 ? 11.181 12.566 2.709 0.50 9.48 173 CYS A CA 1
ATOM 1704 C CA B CYS A 1 153 ? 12.014 12.667 2.489 0.50 10.52 173 CYS A CA 1
ATOM 1705 C C A CYS A 1 153 ? 11.686 11.771 3.933 0.50 9.94 173 CYS A C 1
ATOM 1706 C C B CYS A 1 153 ? 12.211 11.822 3.748 0.50 7.11 173 CYS A C 1
ATOM 1707 O O A CYS A 1 153 ? 10.888 11.453 4.800 0.50 10.13 173 CYS A O 1
ATOM 1708 O O B CYS A 1 153 ? 11.270 11.631 4.535 0.50 8.18 173 CYS A O 1
ATOM 1713 N N A GLN A 1 154 ? 12.998 11.496 4.046 0.50 10.39 174 GLN A N 1
ATOM 1714 N N B GLN A 1 154 ? 13.442 11.337 3.920 0.50 9.89 174 GLN A N 1
ATOM 1715 C CA A GLN A 1 154 ? 13.569 10.854 5.294 0.50 9.10 174 GLN A CA 1
ATOM 1716 C CA B GLN A 1 154 ? 13.827 10.592 5.082 0.50 11.95 174 GLN A CA 1
ATOM 1717 C C A GLN A 1 154 ? 13.224 11.708 6.532 0.50 11.11 174 GLN A C 1
ATOM 1718 C C B GLN A 1 154 ? 13.619 11.443 6.334 0.50 9.71 174 GLN A C 1
ATOM 1719 O O A GLN A 1 154 ? 13.035 11.194 7.648 0.50 13.88 174 GLN A O 1
ATOM 1720 O O B GLN A 1 154 ? 13.652 10.923 7.432 0.50 10.96 174 GLN A O 1
ATOM 1731 N N A HIS A 1 155 ? 13.152 13.031 6.340 0.50 9.94 175 HIS A N 1
ATOM 1732 N N B HIS A 1 155 ? 13.462 12.765 6.151 0.50 9.70 175 HIS A N 1
ATOM 1733 C CA A HIS A 1 155 ? 12.820 13.965 7.421 0.50 8.95 175 HIS A CA 1
ATOM 1734 C CA B HIS A 1 155 ? 13.456 13.689 7.265 0.50 9.31 175 HIS A CA 1
ATOM 1735 C C A HIS A 1 155 ? 11.308 14.192 7.543 0.50 9.70 175 HIS A C 1
ATOM 1736 C C B HIS A 1 155 ? 12.020 14.037 7.691 0.50 9.37 175 HIS A C 1
ATOM 1737 O O A HIS A 1 155 ? 10.867 14.903 8.470 0.50 8.85 175 HIS A O 1
ATOM 1738 O O B HIS A 1 155 ? 11.841 14.776 8.676 0.50 9.22 175 HIS A O 1
ATOM 1751 N N A ARG A 1 156 ? 10.525 13.660 6.600 0.50 10.95 176 ARG A N 1
ATOM 1752 N N B ARG A 1 156 ? 11.025 13.529 6.947 0.50 9.36 176 ARG A N 1
ATOM 1753 C CA A ARG A 1 156 ? 9.133 14.091 6.457 0.50 11.10 176 ARG A CA 1
ATOM 1754 C CA B ARG A 1 156 ? 9.605 13.973 6.967 0.50 11.40 176 ARG A CA 1
ATOM 1755 C C A ARG A 1 156 ? 8.230 13.111 7.198 0.50 11.52 176 ARG A C 1
ATOM 1756 C C B ARG A 1 156 ? 8.731 12.914 7.650 0.50 10.12 176 ARG A C 1
ATOM 1757 O O A ARG A 1 156 ? 8.323 11.892 7.045 0.50 7.75 176 ARG A O 1
ATOM 1758 O O B ARG A 1 156 ? 8.857 11.734 7.338 0.50 8.45 176 ARG A O 1
ATOM 1773 N N A PRO A 1 157 ? 7.322 13.633 8.041 0.50 10.84 177 PRO A N 1
ATOM 1774 N N B PRO A 1 157 ? 7.798 13.272 8.566 0.50 8.90 177 PRO A N 1
ATOM 1775 C CA A PRO A 1 157 ? 6.351 12.788 8.735 0.50 11.42 177 PRO A CA 1
ATOM 1776 C CA B PRO A 1 157 ? 6.752 12.341 8.991 0.50 8.49 177 PRO A CA 1
ATOM 1777 C C A PRO A 1 157 ? 5.336 12.339 7.692 0.50 12.06 177 PRO A C 1
ATOM 1778 C C B PRO A 1 157 ? 5.771 12.183 7.835 0.50 8.47 177 PRO A C 1
ATOM 1779 O O A PRO A 1 157 ? 5.128 13.035 6.698 0.50 7.54 177 PRO A O 1
ATOM 1780 O O B PRO A 1 157 ? 5.807 12.967 6.886 0.50 11.81 177 PRO A O 1
ATOM 1787 N N A PRO A 1 158 ? 4.643 11.193 7.869 0.50 11.74 178 PRO A N 1
ATOM 1788 N N B PRO A 1 158 ? 4.850 11.198 7.876 0.50 8.86 178 PRO A N 1
ATOM 1789 C CA A PRO A 1 158 ? 4.819 10.288 9.000 0.50 11.49 178 PRO A CA 1
ATOM 1790 C CA B PRO A 1 158 ? 4.768 10.233 8.970 0.50 9.38 178 PRO A CA 1
ATOM 1791 C C A PRO A 1 158 ? 5.648 9.007 8.790 0.50 10.88 178 PRO A C 1
ATOM 1792 C C B PRO A 1 158 ? 5.646 8.983 8.789 0.50 10.10 178 PRO A C 1
ATOM 1793 O O A PRO A 1 158 ? 5.669 8.162 9.684 0.50 14.76 178 PRO A O 1
ATOM 1794 O O B PRO A 1 158 ? 5.723 8.153 9.699 0.50 14.32 178 PRO A O 1
ATOM 1801 N N . TYR A 1 159 ? 6.322 8.853 7.640 1.00 9.46 179 TYR A N 1
ATOM 1802 C CA . TYR A 1 159 ? 7.046 7.606 7.321 1.00 8.64 179 TYR A CA 1
ATOM 1803 C C . TYR A 1 159 ? 8.565 7.712 7.439 1.00 8.75 179 TYR A C 1
ATOM 1804 O O . TYR A 1 159 ? 9.252 6.712 7.479 1.00 9.27 179 TYR A O 1
ATOM 1813 N N B TYR A 1 160 ? 9.117 8.937 7.433 0.50 7.86 180 TYR A N 1
ATOM 1814 N N C TYR A 1 160 ? 9.069 8.948 7.338 0.50 8.57 180 TYR A N 1
ATOM 1815 C CA B TYR A 1 160 ? 10.568 9.184 7.492 0.50 8.04 180 TYR A CA 1
ATOM 1816 C CA C TYR A 1 160 ? 10.449 9.250 7.505 0.50 8.87 180 TYR A CA 1
ATOM 1817 C C B TYR A 1 160 ? 11.335 8.342 6.489 0.50 8.22 180 TYR A C 1
ATOM 1818 C C C TYR A 1 160 ? 11.280 8.395 6.531 0.50 8.33 180 TYR A C 1
ATOM 1819 O O B TYR A 1 160 ? 12.409 7.835 6.780 0.50 9.70 180 TYR A O 1
ATOM 1820 O O C TYR A 1 160 ? 12.329 7.891 6.890 0.50 9.81 180 TYR A O 1
ATOM 1837 N N . GLY A 1 161 ? 10.786 8.250 5.285 1.00 8.55 181 GLY A N 1
ATOM 1838 C CA . GLY A 1 161 ? 11.471 7.588 4.217 1.00 8.90 181 GLY A CA 1
ATOM 1839 C C . GLY A 1 161 ? 11.241 6.088 4.152 1.00 9.64 181 GLY A C 1
ATOM 1840 O O . GLY A 1 161 ? 11.688 5.476 3.198 1.00 9.53 181 GLY A O 1
ATOM 1841 N N A TYR A 1 162 ? 10.572 5.503 5.151 0.50 8.70 182 TYR A N 1
ATOM 1842 N N B TYR A 1 162 ? 10.550 5.497 5.136 0.50 8.48 182 TYR A N 1
ATOM 1843 C CA A TYR A 1 162 ? 10.5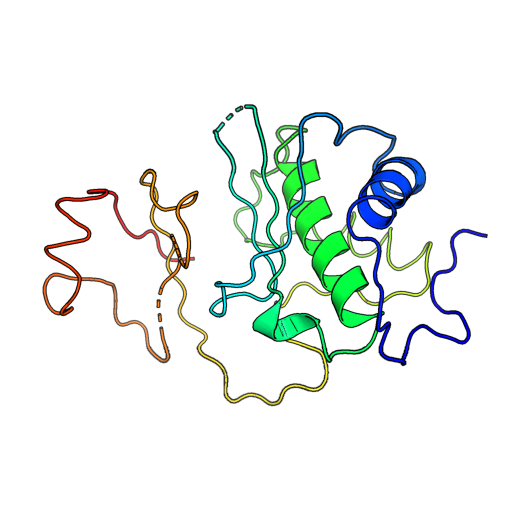42 4.051 5.233 0.50 10.17 182 TYR A CA 1
ATOM 1844 C CA B TYR A 1 162 ? 10.394 4.038 5.135 0.50 8.86 182 TYR A CA 1
ATOM 1845 C C A TYR A 1 162 ? 9.437 3.434 4.375 0.50 8.36 182 TYR A C 1
ATOM 1846 C C B TYR A 1 162 ? 9.144 3.585 4.370 0.50 7.79 182 TYR A C 1
ATOM 1847 O O A TYR A 1 162 ? 8.329 3.969 4.242 0.50 8.95 182 TYR A O 1
ATOM 1848 O O B TYR A 1 162 ? 8.118 4.260 4.365 0.50 9.37 182 TYR A O 1
ATOM 1865 N N A VAL A 1 163 ? 9.779 2.241 3.877 0.50 8.91 183 VAL A N 1
ATOM 1866 N N B VAL A 1 163 ? 9.246 2.370 3.818 0.50 9.27 183 VAL A N 1
ATOM 1867 C CA A VAL A 1 163 ? 8.859 1.277 3.285 0.50 8.69 183 VAL A CA 1
ATOM 1868 C CA B VAL A 1 163 ? 8.134 1.588 3.278 0.50 8.08 183 VAL A CA 1
ATOM 1869 C C A VAL A 1 163 ? 9.249 -0.094 3.847 0.50 7.49 183 VAL A C 1
ATOM 1870 C C B VAL A 1 163 ? 8.253 0.176 3.858 0.50 8.15 183 VAL A C 1
ATOM 1871 O O A VAL A 1 163 ? 10.437 -0.481 3.820 0.50 8.61 183 VAL A O 1
ATOM 1872 O O B VAL A 1 163 ? 9.355 -0.357 3.943 0.50 7.74 183 VAL A O 1
ATOM 1899 N N A ARG A 1 165 ? 8.092 -4.158 4.082 0.50 12.07 185 ARG A N 1
ATOM 1900 N N B ARG A 1 165 ? 6.357 -3.691 4.048 0.50 6.22 185 ARG A N 1
ATOM 1901 C CA A ARG A 1 165 ? 7.211 -5.107 3.377 0.50 14.75 185 ARG A CA 1
ATOM 1902 C CA B ARG A 1 165 ? 5.273 -4.495 3.447 0.50 5.89 185 ARG A CA 1
ATOM 1903 C C A ARG A 1 165 ? 7.540 -6.544 3.784 0.50 12.94 185 ARG A C 1
ATOM 1904 C C B ARG A 1 165 ? 5.439 -5.963 3.847 0.50 7.99 185 ARG A C 1
ATOM 1905 O O A ARG A 1 165 ? 8.633 -6.845 4.265 0.50 14.32 185 ARG A O 1
ATOM 1906 O O B ARG A 1 165 ? 6.492 -6.376 4.308 0.50 8.23 185 ARG A O 1
ATOM 1921 N N A ALA A 1 166 ? 6.568 -7.419 3.538 0.50 14.33 186 ALA A N 1
ATOM 1922 N N B ALA A 1 166 ? 4.366 -6.726 3.617 0.50 9.28 186 ALA A N 1
ATOM 1923 C CA A ALA A 1 166 ? 6.660 -8.823 3.874 0.50 17.92 186 ALA A CA 1
ATOM 1924 C CA B ALA A 1 166 ? 4.274 -8.143 3.941 0.50 8.33 186 ALA A CA 1
ATOM 1925 C C A ALA A 1 166 ? 7.587 -9.574 2.906 0.50 15.05 186 ALA A C 1
ATOM 1926 C C B ALA A 1 166 ? 4.829 -9.021 2.810 0.50 9.50 186 ALA A C 1
ATOM 1927 O O A ALA A 1 166 ? 8.182 -10.585 3.306 0.50 15.52 186 ALA A O 1
ATOM 1928 O O B ALA A 1 166 ? 4.937 -10.235 2.981 0.50 9.82 186 ALA A O 1
ATOM 1931 N N A THR A 1 167 ? 7.705 -9.096 1.654 0.50 14.74 187 THR A N 1
ATOM 1932 N N B THR A 1 167 ? 5.136 -8.447 1.639 0.50 10.16 187 THR A N 1
ATOM 1933 C CA A THR A 1 167 ? 8.576 -9.736 0.649 0.50 14.13 187 THR A CA 1
ATOM 1934 C CA B THR A 1 167 ? 5.777 -9.218 0.577 0.50 11.46 187 THR A CA 1
ATOM 1935 C C A THR A 1 167 ? 9.495 -8.709 -0.031 0.50 16.44 187 THR A C 1
ATOM 1936 C C B THR A 1 167 ? 6.933 -8.431 -0.046 0.50 9.54 187 THR A C 1
ATOM 1937 O O A THR A 1 167 ? 9.347 -7.515 0.149 0.50 13.00 187 THR A O 1
ATOM 1938 O O B THR A 1 167 ? 7.078 -7.205 0.160 0.50 9.54 187 THR A O 1
ATOM 1945 N N A ASN A 1 168 ? 10.455 -9.192 -0.823 0.50 15.05 188 ASN A N 1
ATOM 1946 N N B ASN A 1 168 ? 7.708 -9.133 -0.881 0.50 8.89 188 ASN A N 1
ATOM 1947 C CA A ASN A 1 168 ? 11.330 -8.311 -1.592 0.50 18.03 188 ASN A CA 1
ATOM 1948 C CA B ASN A 1 168 ? 8.911 -8.575 -1.427 0.50 9.75 188 ASN A CA 1
ATOM 1949 C C A ASN A 1 168 ? 10.520 -7.677 -2.729 0.50 15.33 188 ASN A C 1
ATOM 1950 C C B ASN A 1 168 ? 8.575 -7.859 -2.733 0.50 10.15 188 ASN A C 1
ATOM 1951 O O A ASN A 1 168 ? 10.779 -7.936 -3.899 0.50 17.05 188 ASN A O 1
ATOM 1952 O O B ASN A 1 168 ? 8.992 -8.295 -3.801 0.50 13.76 188 ASN A O 1
ATOM 1961 N N A ARG A 1 169 ? 9.515 -6.874 -2.363 0.50 13.55 189 ARG A N 1
ATOM 1962 N N B ARG A 1 169 ? 7.860 -6.738 -2.615 0.50 8.60 189 ARG A N 1
ATOM 1963 C CA A ARG A 1 169 ? 8.651 -6.170 -3.308 0.50 11.97 189 ARG A CA 1
ATOM 1964 C CA B ARG A 1 169 ? 7.456 -5.916 -3.743 0.50 7.91 189 ARG A CA 1
ATOM 1965 C C A ARG A 1 169 ? 9.000 -4.677 -3.269 0.50 15.22 189 ARG A C 1
ATOM 1966 C C B ARG A 1 169 ? 7.887 -4.477 -3.453 0.50 7.53 189 ARG A C 1
ATOM 1967 O O A ARG A 1 169 ? 8.480 -3.933 -2.458 0.50 11.52 189 ARG A O 1
ATOM 1968 O O B ARG A 1 169 ? 7.261 -3.786 -2.646 0.50 7.88 189 ARG A O 1
ATOM 1983 N N A GLU A 1 170 ? 9.907 -4.247 -4.146 0.50 12.66 190 GLU A N 1
ATOM 1984 N N B GLU A 1 170 ? 8.960 -4.037 -4.127 0.50 8.89 190 GLU A N 1
ATOM 1985 C CA A GLU A 1 170 ? 10.458 -2.893 -4.084 0.50 15.81 190 GLU A CA 1
ATOM 1986 C CA B GLU A 1 170 ? 9.597 -2.758 -3.794 0.50 10.09 190 GLU A CA 1
ATOM 1987 C C A GLU A 1 170 ? 9.414 -1.840 -4.457 0.50 14.98 190 GLU A C 1
ATOM 1988 C C B GLU A 1 170 ? 8.699 -1.619 -4.276 0.50 8.35 190 GLU A C 1
ATOM 1989 O O A GLU A 1 170 ? 8.568 -2.052 -5.325 0.50 17.67 190 GLU A O 1
ATOM 1990 O O B GLU A 1 170 ? 7.909 -1.804 -5.202 0.50 10.28 190 GLU A O 1
ATOM 2001 N N A PRO A 1 171 ? 9.469 -0.661 -3.793 0.50 13.73 191 PRO A N 1
ATOM 2002 N N B PRO A 1 171 ? 8.770 -0.415 -3.661 0.50 10.19 191 PRO A N 1
ATOM 2003 C CA A PRO A 1 171 ? 8.653 0.501 -4.153 0.50 12.71 191 PRO A CA 1
ATOM 2004 C CA B PRO A 1 171 ? 8.074 0.751 -4.199 0.50 10.77 191 PRO A CA 1
ATOM 2005 C C A PRO A 1 171 ? 8.722 0.814 -5.654 0.50 12.89 191 PRO A C 1
ATOM 2006 C C B PRO A 1 171 ? 8.458 1.007 -5.664 0.50 10.48 191 PRO A C 1
ATOM 2007 O O A PRO A 1 171 ? 9.839 0.884 -6.204 0.50 10.78 191 PRO A O 1
ATOM 2008 O O B PRO A 1 171 ? 9.535 0.597 -6.127 0.50 14.81 191 PRO A O 1
ATOM 2015 N N A SER A 1 172 ? 7.556 0.996 -6.285 0.50 11.17 192 SER A N 1
ATOM 2016 N N B SER A 1 172 ? 7.555 1.670 -6.374 0.50 13.06 192 SER A N 1
ATOM 2017 C CA A SER A 1 172 ? 7.549 1.235 -7.728 0.50 13.54 192 SER A CA 1
ATOM 2018 C CA B SER A 1 172 ? 7.707 1.799 -7.812 0.50 12.55 192 SER A CA 1
ATOM 2019 C C A SER A 1 172 ? 6.228 1.834 -8.206 0.50 14.70 192 SER A C 1
ATOM 2020 C C B SER A 1 172 ? 6.654 2.761 -8.362 0.50 12.19 192 SER A C 1
ATOM 2021 O O A SER A 1 172 ? 5.305 2.080 -7.436 0.50 14.51 192 SER A O 1
ATOM 2022 O O B SER A 1 172 ? 5.808 3.234 -7.630 0.50 10.69 192 SER A O 1
ATOM 2027 N N A ALA A 1 173 ? 6.155 2.044 -9.523 0.50 12.33 193 ALA A N 1
ATOM 2028 N N B ALA A 1 173 ? 6.724 3.026 -9.672 0.50 9.62 193 ALA A N 1
ATOM 2029 C CA A ALA A 1 173 ? 5.028 2.666 -10.129 0.50 11.32 193 ALA A CA 1
ATOM 2030 C CA B ALA A 1 173 ? 5.797 3.917 -10.364 0.50 12.75 193 ALA A CA 1
ATOM 2031 C C A ALA A 1 173 ? 3.785 1.800 -9.884 0.50 10.85 193 ALA A C 1
ATOM 2032 C C B ALA A 1 173 ? 4.356 3.395 -10.296 0.50 11.19 193 ALA A C 1
ATOM 2033 O O A ALA A 1 173 ? 2.692 2.283 -10.074 0.50 15.26 193 ALA A O 1
ATOM 2034 O O B ALA A 1 173 ? 3.417 4.125 -10.579 0.50 18.27 193 ALA A O 1
ATOM 2037 N N A HIS A 1 174 ? 4.018 0.559 -9.416 0.50 17.08 194 HIS A N 1
ATOM 2038 N N B HIS A 1 174 ? 4.206 2.118 -9.938 0.50 15.14 194 HIS A N 1
ATOM 2039 C CA A HIS A 1 174 ? 3.013 -0.426 -8.993 0.50 21.18 194 HIS A CA 1
ATOM 2040 C CA B HIS A 1 174 ? 2.910 1.497 -9.763 0.50 14.46 194 HIS A CA 1
ATOM 2041 C C A HIS A 1 174 ? 2.243 0.061 -7.756 0.50 21.57 194 HIS A C 1
ATOM 2042 C C B HIS A 1 174 ? 2.171 2.193 -8.607 0.50 12.05 194 HIS A C 1
ATOM 2043 O O A HIS A 1 174 ? 1.200 -0.491 -7.419 0.50 21.32 194 HIS A O 1
ATOM 2044 O O B HIS A 1 174 ? 0.952 2.253 -8.584 0.50 17.68 194 HIS A O 1
ATOM 2057 N N A ASP A 1 175 ? 2.778 1.073 -7.068 0.50 15.42 195 ASP A N 1
ATOM 2058 N N B ASP A 1 175 ? 2.937 2.741 -7.657 0.50 11.27 195 ASP A N 1
ATOM 2059 C CA A ASP A 1 175 ? 2.229 1.526 -5.793 0.50 14.28 195 ASP A CA 1
ATOM 2060 C CA B ASP A 1 175 ? 2.374 3.371 -6.471 0.50 10.65 195 ASP A CA 1
ATOM 2061 C C A ASP A 1 175 ? 1.304 2.735 -5.981 0.50 12.91 195 ASP A C 1
ATOM 2062 C C B ASP A 1 175 ? 1.902 4.796 -6.787 0.50 11.14 195 ASP A C 1
ATOM 2063 O O A ASP A 1 175 ? 1.578 3.647 -6.767 0.50 13.65 195 ASP A O 1
ATOM 2064 O O B ASP A 1 175 ? 2.596 5.586 -7.430 0.50 14.43 195 ASP A O 1
ATOM 2073 N N A TYR A 1 176 ? 0.207 2.754 -5.210 0.50 10.80 196 TYR A N 1
ATOM 2074 N N B TYR A 1 176 ? 0.737 5.127 -6.247 0.50 15.45 196 TYR A N 1
ATOM 2075 C CA A TYR A 1 176 ? -0.839 3.745 -5.379 0.50 13.53 196 TYR A CA 1
ATOM 2076 C CA B TYR A 1 176 ? 0.036 6.347 -6.587 0.50 14.87 196 TYR A CA 1
ATOM 2077 C C A TYR A 1 176 ? -0.290 5.140 -5.057 0.50 12.91 196 TYR A C 1
ATOM 2078 C C B TYR A 1 176 ? 0.709 7.563 -5.937 0.50 18.96 196 TYR A C 1
ATOM 2079 O O A TYR A 1 176 ? -0.823 6.137 -5.526 0.50 14.92 196 TYR A O 1
ATOM 2080 O O B TYR A 1 176 ? 0.302 8.682 -6.209 0.50 12.84 196 TYR A O 1
ATOM 2097 N N A TRP A 1 177 ? 0.778 5.204 -4.256 0.50 12.98 197 TRP A N 1
ATOM 2098 N N B TRP A 1 177 ? 1.667 7.323 -5.026 0.50 14.49 197 TRP A N 1
ATOM 2099 C CA A TRP A 1 177 ? 1.282 6.475 -3.729 0.50 10.56 197 TRP A CA 1
ATOM 2100 C CA B TRP A 1 177 ? 2.421 8.379 -4.320 0.50 14.73 197 TRP A CA 1
ATOM 2101 C C A TRP A 1 177 ? 2.505 6.961 -4.522 0.50 12.55 197 TRP A C 1
ATOM 2102 C C B TRP A 1 177 ? 3.780 8.612 -4.988 0.50 15.84 197 TRP A C 1
ATOM 2103 O O A TRP A 1 177 ? 3.025 8.077 -4.267 0.50 12.40 197 TRP A O 1
ATOM 2104 O O B TRP A 1 177 ? 4.495 9.569 -4.674 0.50 14.66 197 TRP A O 1
ATOM 2125 N N A TRP A 1 178 ? 2.947 6.144 -5.491 0.50 10.91 198 TRP A N 1
ATOM 2126 N N B TRP A 1 178 ? 4.112 7.748 -5.949 0.50 11.87 198 TRP A N 1
ATOM 2127 C CA A TRP A 1 178 ? 4.225 6.353 -6.188 0.50 10.94 198 TRP A CA 1
ATOM 2128 C CA B TRP A 1 178 ? 5.427 7.743 -6.586 0.50 11.71 198 TRP A CA 1
ATOM 2129 C C A TRP A 1 178 ? 4.261 7.726 -6.868 0.50 11.03 198 TRP A C 1
ATOM 2130 C C B TRP A 1 178 ? 5.748 9.084 -7.263 0.50 11.34 198 TRP A C 1
ATOM 2131 O O A TRP A 1 178 ? 5.255 8.447 -6.750 0.50 13.09 198 TRP A O 1
ATOM 2132 O O B TRP A 1 178 ? 6.790 9.657 -6.996 0.50 11.73 198 TRP A O 1
ATOM 2153 N N A ALA A 1 179 ? 3.206 8.063 -7.612 0.50 14.05 199 ALA A N 1
ATOM 2154 N N B ALA A 1 179 ? 4.867 9.560 -8.157 0.50 15.86 199 ALA A N 1
ATOM 2155 C CA A ALA A 1 179 ? 3.201 9.301 -8.394 0.50 15.55 199 ALA A CA 1
ATOM 2156 C CA B ALA A 1 179 ? 5.130 10.781 -8.953 0.50 16.28 199 ALA A CA 1
ATOM 2157 C C A ALA A 1 179 ? 3.323 10.515 -7.465 0.50 19.75 199 ALA A C 1
ATOM 2158 C C B ALA A 1 179 ? 5.445 11.979 -8.039 0.50 13.21 199 ALA A C 1
ATOM 2159 O O A ALA A 1 179 ? 4.081 11.450 -7.767 0.50 16.45 199 ALA A O 1
ATOM 2160 O O B ALA A 1 179 ? 6.453 12.653 -8.245 0.50 15.71 199 ALA A O 1
ATOM 2163 N N A GLU A 1 180 ? 2.578 10.490 -6.354 0.50 17.80 200 GLU A N 1
ATOM 2164 N N B GLU A 1 180 ? 4.600 12.222 -7.032 0.50 12.87 200 GLU A N 1
ATOM 2165 C CA A GLU A 1 180 ? 2.643 11.518 -5.307 0.50 17.84 200 GLU A CA 1
ATOM 2166 C CA B GLU A 1 180 ? 4.843 13.297 -6.034 0.50 11.54 200 GLU A CA 1
ATOM 2167 C C A GLU A 1 180 ? 4.096 11.687 -4.841 0.50 13.41 200 GLU A C 1
ATOM 2168 C C B GLU A 1 180 ? 6.221 13.089 -5.388 0.50 13.10 200 GLU A C 1
ATOM 2169 O O A GLU A 1 180 ? 4.632 12.804 -4.821 0.50 15.04 200 GLU A O 1
ATOM 2170 O O B GLU A 1 180 ? 7.012 14.051 -5.219 0.50 11.02 200 GLU A O 1
ATOM 2181 N N A HIS A 1 181 ? 4.740 10.576 -4.469 0.50 12.66 201 HIS A N 1
ATOM 2182 N N B HIS A 1 181 ? 6.538 11.836 -5.046 0.50 12.35 201 HIS A N 1
ATOM 2183 C CA A HIS A 1 181 ? 6.095 10.608 -3.910 0.50 11.92 201 HIS A CA 1
ATOM 2184 C CA B HIS A 1 181 ? 7.802 11.559 -4.375 0.50 11.28 201 HIS A CA 1
ATOM 2185 C C A HIS A 1 181 ? 7.053 11.187 -4.952 0.50 14.41 201 HIS A C 1
ATOM 2186 C C B HIS A 1 181 ? 8.967 11.889 -5.313 0.50 10.94 201 HIS A C 1
ATOM 2187 O O A HIS A 1 181 ? 8.010 11.896 -4.624 0.50 13.53 201 HIS A O 1
ATOM 2188 O O B HIS A 1 181 ? 9.952 12.501 -4.920 0.50 12.71 201 HIS A O 1
ATOM 2201 N N A GLN A 1 182 ? 6.797 10.869 -6.222 0.50 14.21 202 GLN A N 1
ATOM 2202 N N B GLN A 1 182 ? 8.858 11.434 -6.566 0.50 14.49 202 GLN A N 1
ATOM 2203 C CA A GLN A 1 182 ? 7.606 11.401 -7.293 0.50 18.11 202 GLN A CA 1
ATOM 2204 C CA B GLN A 1 182 ? 9.937 11.590 -7.519 0.50 14.62 202 GLN A CA 1
ATOM 2205 C C A GLN A 1 182 ? 7.505 12.934 -7.282 0.50 16.24 202 GLN A C 1
ATOM 2206 C C B GLN A 1 182 ? 10.192 13.090 -7.734 0.50 14.73 202 GLN A C 1
ATOM 2207 O O A GLN A 1 182 ? 8.491 13.622 -7.551 0.50 16.60 202 GLN A O 1
ATOM 2208 O O B GLN A 1 182 ? 11.343 13.517 -7.844 0.50 16.48 202 GLN A O 1
ATOM 2219 N N A LYS A 1 183 ? 6.327 13.469 -6.953 0.50 16.19 203 LYS A N 1
ATOM 2220 N N B LYS A 1 183 ? 9.109 13.873 -7.735 0.50 15.04 203 LYS A N 1
ATOM 2221 C CA A LYS A 1 183 ? 6.102 14.918 -7.065 0.50 21.24 203 LYS A CA 1
ATOM 2222 C CA B LYS A 1 183 ? 9.161 15.322 -8.012 0.50 13.83 203 LYS A CA 1
ATOM 2223 C C A LYS A 1 183 ? 6.574 15.636 -5.797 0.50 21.73 203 LYS A C 1
ATOM 2224 C C B LYS A 1 183 ? 9.864 16.043 -6.859 0.50 10.18 203 LYS A C 1
ATOM 2225 O O A LYS A 1 183 ? 7.008 16.789 -5.847 0.50 26.85 203 LYS A O 1
ATOM 2226 O O B LYS A 1 183 ? 10.711 16.901 -7.094 0.50 21.07 203 LYS A O 1
ATOM 2237 N N A THR A 1 184 ? 6.483 14.948 -4.657 0.50 17.56 204 THR A N 1
ATOM 2238 N N B THR A 1 184 ? 9.482 15.707 -5.619 0.50 11.42 204 THR A N 1
ATOM 2239 C CA A THR A 1 184 ? 6.662 15.582 -3.365 0.50 18.53 204 THR A CA 1
ATOM 2240 C CA B THR A 1 184 ? 9.754 16.560 -4.445 0.50 12.93 204 THR A CA 1
ATOM 2241 C C A THR A 1 184 ? 8.076 15.322 -2.822 0.50 17.74 204 THR A C 1
ATOM 2242 C C B THR A 1 184 ? 10.968 16.081 -3.648 0.50 11.16 204 THR A C 1
ATOM 2243 O O A THR A 1 184 ? 8.468 15.971 -1.862 0.50 21.04 204 THR A O 1
ATOM 2244 O O B THR A 1 184 ? 11.493 16.820 -2.836 0.50 11.47 204 THR A O 1
ATOM 2251 N N A CYS A 1 185 ? 8.828 14.398 -3.444 0.50 15.56 205 CYS A N 1
ATOM 2252 N N B CYS A 1 185 ? 11.365 14.825 -3.866 0.50 11.64 205 CYS A N 1
ATOM 2253 C CA A CYS A 1 185 ? 10.182 14.016 -2.979 0.50 16.82 205 CYS A CA 1
ATOM 2254 C CA B CYS A 1 185 ? 12.481 14.208 -3.151 0.50 10.92 205 CYS A CA 1
ATOM 2255 C C A CYS A 1 185 ? 11.100 13.685 -4.158 0.50 15.14 205 CYS A C 1
ATOM 2256 C C B CYS A 1 185 ? 13.506 13.639 -4.138 0.50 11.88 205 CYS A C 1
ATOM 2257 O O A CYS A 1 185 ? 12.187 14.260 -4.282 0.50 15.22 205 CYS A O 1
ATOM 2258 O O B CYS A 1 185 ? 14.671 14.017 -4.123 0.50 15.84 205 CYS A O 1
ATOM 2263 N N A GLY A 1 186 ? 10.704 12.681 -4.951 0.50 11.21 206 GLY A N 1
ATOM 2264 N N B GLY A 1 186 ? 13.047 12.715 -4.987 0.50 16.02 206 GLY A N 1
ATOM 2265 C CA A GLY A 1 186 ? 11.443 12.249 -6.135 0.50 18.24 206 GLY A CA 1
ATOM 2266 C CA B GLY A 1 186 ? 13.871 12.146 -6.064 0.50 17.33 206 GLY A CA 1
ATOM 2267 C C A GLY A 1 186 ? 12.704 11.456 -5.819 0.50 16.71 206 GLY A C 1
ATOM 2268 C C B GLY A 1 186 ? 14.926 11.157 -5.582 0.50 21.16 206 GLY A C 1
ATOM 2269 O O A GLY A 1 186 ? 13.487 11.155 -6.722 0.50 19.35 206 GLY A O 1
ATOM 2270 O O B GLY A 1 186 ? 15.746 10.685 -6.376 0.50 23.54 206 GLY A O 1
ATOM 2271 N N A GLY A 1 187 ? 12.919 11.116 -4.541 0.50 13.78 207 GLY A N 1
ATOM 2272 N N B GLY A 1 187 ? 14.908 10.829 -4.285 0.50 17.43 207 GLY A N 1
ATOM 2273 C CA A GLY A 1 187 ? 14.096 10.339 -4.129 0.50 11.87 207 GLY A CA 1
ATOM 2274 C CA B GLY A 1 187 ? 15.805 9.829 -3.731 0.50 14.73 207 GLY A CA 1
ATOM 2275 C C A GLY A 1 187 ? 13.996 8.881 -4.566 0.50 13.74 207 GLY A C 1
ATOM 2276 C C B GLY A 1 187 ? 15.421 8.420 -4.158 0.50 15.01 207 GLY A C 1
ATOM 2277 O O A GLY A 1 187 ? 12.966 8.478 -5.101 0.50 16.49 207 GLY A O 1
ATOM 2278 O O B GLY A 1 187 ? 14.381 8.191 -4.777 0.50 13.77 207 GLY A O 1
ATOM 2279 N N A THR A 1 188 ? 15.061 8.096 -4.332 0.50 11.47 208 THR A N 1
ATOM 2280 N N B THR A 1 188 ? 16.287 7.462 -3.819 0.50 14.46 208 THR A N 1
ATOM 2281 C CA A THR A 1 188 ? 15.141 6.668 -4.718 0.50 15.01 208 THR A CA 1
ATOM 2282 C CA B THR A 1 188 ? 16.068 6.068 -4.168 0.50 14.77 208 THR A CA 1
ATOM 2283 C C A THR A 1 188 ? 15.188 5.787 -3.460 0.50 13.97 208 THR A C 1
ATOM 2284 C C B THR A 1 188 ? 15.794 5.261 -2.897 0.50 13.86 208 THR A C 1
ATOM 2285 O O A THR A 1 188 ? 15.869 6.133 -2.498 0.50 15.63 208 THR A O 1
ATOM 2286 O O B THR A 1 188 ? 16.492 5.396 -1.895 0.50 13.71 208 THR A O 1
ATOM 2293 N N A TYR A 1 189 ? 14.514 4.625 -3.502 0.50 16.21 209 TYR A N 1
ATOM 2294 N N B TYR A 1 189 ? 14.744 4.439 -2.966 0.50 14.59 209 TYR A N 1
ATOM 2295 C CA A TYR A 1 189 ? 14.350 3.730 -2.327 0.50 15.37 209 TYR A CA 1
ATOM 2296 C CA B TYR A 1 189 ? 14.423 3.504 -1.931 0.50 11.38 209 TYR A CA 1
ATOM 2297 C C A TYR A 1 189 ? 15.447 2.661 -2.225 0.50 19.59 209 TYR A C 1
ATOM 2298 C C B TYR A 1 189 ? 15.453 2.376 -1.992 0.50 14.92 209 TYR A C 1
ATOM 2299 O O A TYR A 1 189 ? 15.324 1.531 -2.755 0.50 20.68 209 TYR A O 1
ATOM 2300 O O B TYR A 1 189 ? 15.778 1.855 -3.097 0.50 19.02 209 TYR A O 1
ATOM 2317 N N A ILE A 1 190 ? 16.481 2.984 -1.447 0.50 17.51 210 ILE A N 1
ATOM 2318 N N B ILE A 1 190 ? 16.006 2.073 -0.814 0.50 10.24 210 ILE A N 1
ATOM 2319 C CA A ILE A 1 190 ? 17.636 2.116 -1.236 0.50 13.18 210 ILE A CA 1
ATOM 2320 C CA B ILE A 1 190 ? 17.015 1.045 -0.599 0.50 10.24 210 ILE A CA 1
ATOM 2321 C C A ILE A 1 190 ? 17.241 0.976 -0.280 0.50 14.90 210 ILE A C 1
ATOM 2322 C C B ILE A 1 190 ? 16.439 -0.038 0.319 0.50 10.34 210 ILE A C 1
ATOM 2323 O O A ILE A 1 190 ? 16.727 1.210 0.831 0.50 13.04 210 ILE A O 1
ATOM 2324 O O B ILE A 1 190 ? 15.974 0.277 1.402 0.50 9.95 210 ILE A O 1
ATOM 2333 N N A LYS A 1 191 ? 17.481 -0.272 -0.707 0.50 15.33 211 LYS A N 1
ATOM 2334 N N B LYS A 1 191 ? 16.575 -1.321 -0.052 0.50 10.98 211 LYS A N 1
ATOM 2335 C CA A LYS A 1 191 ? 17.220 -1.436 0.137 0.50 14.57 211 LYS A CA 1
ATOM 2336 C CA B LYS A 1 191 ? 16.051 -2.376 0.836 0.50 9.53 211 LYS A CA 1
ATOM 2337 C C A LYS A 1 191 ? 18.167 -1.396 1.341 0.50 17.24 211 LYS A C 1
ATOM 2338 C C B LYS A 1 191 ? 16.979 -2.510 2.045 0.50 12.05 211 LYS A C 1
ATOM 2339 O O A LYS A 1 191 ? 19.353 -1.081 1.204 0.50 27.21 211 LYS A O 1
ATOM 2340 O O B LYS A 1 191 ? 18.203 -2.606 1.901 0.50 15.72 211 LYS A O 1
ATOM 2351 N N A ILE A 1 192 ? 17.603 -1.680 2.516 0.50 23.22 212 ILE A N 1
ATOM 2352 N N B ILE A 1 192 ? 16.381 -2.519 3.239 0.50 9.89 212 ILE A N 1
ATOM 2353 C CA A ILE A 1 192 ? 18.332 -1.832 3.750 0.50 19.37 212 ILE A CA 1
ATOM 2354 C CA B ILE A 1 192 ? 17.121 -2.512 4.513 0.50 11.39 212 ILE A CA 1
ATOM 2355 C C A ILE A 1 192 ? 18.764 -3.297 3.858 0.50 26.93 212 ILE A C 1
ATOM 2356 C C B ILE A 1 192 ? 16.668 -3.629 5.462 0.50 14.66 212 ILE A C 1
ATOM 2357 O O A ILE A 1 192 ? 17.919 -4.164 4.082 0.50 26.41 212 ILE A O 1
ATOM 2358 O O B ILE A 1 192 ? 17.612 -4.306 5.858 0.50 15.22 212 ILE A O 1
ATOM 2367 N N B LYS A 1 193 ? 15.651 -4.470 5.117 0.50 8.60 213 LYS A N 1
ATOM 2368 C CA B LYS A 1 193 ? 15.361 -5.653 5.919 0.50 12.93 213 LYS A CA 1
ATOM 2369 C C B LYS A 1 193 ? 14.447 -6.584 5.119 0.50 11.64 213 LYS A C 1
ATOM 2370 O O B LYS A 1 193 ? 13.639 -6.113 4.313 0.50 8.59 213 LYS A O 1
ATOM 2376 N N B GLU A 1 194 ? 14.563 -7.898 5.369 0.50 13.74 214 GLU A N 1
ATOM 2377 C CA B GLU A 1 194 ? 13.697 -8.898 4.731 0.50 15.66 214 GLU A CA 1
ATOM 2378 C C B GLU A 1 194 ? 13.462 -10.078 5.680 0.50 18.10 214 GLU A C 1
ATOM 2379 O O B GLU A 1 194 ? 14.028 -10.130 6.780 0.50 18.65 214 GLU A O 1
#